Protein AF-A0AAJ3L9Z5-F1 (afdb_monomer_lite)

Radius of gyration: 25.22 Å; chains: 1; bounding box: 73×49×77 Å

pLDDT: mean 76.57, std 18.57, range [27.2, 96.81]

Secondary structure (DSSP, 8-state):
-PPPPHHHHHHHHHHTS---------PPP-----------------HHHHHTSHHHHTHHHHS-HHHHHHHHHHH--SS-TTS-HHHHHHHHHHHHHHHHHHHTT-BTTB-TTSSS---B-----TTS-TTSTTSB-TTSHHHHHHHHHHHHHHHHHHHHHHHHHHHHS---S-----GGG-TTS---SS--PPTT----HHHHHHH-HHHHTTHHHHHHHH---TTHHHHHHHHHHHHH---STTS--HHHHHHHHHHHHHHHHHHHT-TTSB--TTPPTT-SS--S-TT-TTBHHHHHHHHHHS-GGGGS--

Foldseek 3Di:
DDDDDLVVLVVVLVVPQDDPDPPPDDDDDDDDDDDPDPDDPPPPDFLCRLCVFQLNPCCCVLAPPLLVVLLCVQLPQLPPPVDDRVSSVSSSSSSSSQSLSLLQLAAQQHDHRPRHQGQFQPDPLLLEDSNFNQRGDQLGSSNLSSLCSNPNPVSSSVSSVVRVCVVPDDVDDDDQPLCLLPLVDQFDLPDFRPPPPPDWLNSLCVVQLANVVPLLVVVCVQPVPPCPSNLLSVLLCVALNNLYVVPVDRRRNNRSSSSVSSLLSNLLQDQQADAPPPDDRPNSYFHDDCCDCSGSNVVSSVCSNPYRVSSPDD

Structure (mmCIF, N/CA/C/O backbone):
data_AF-A0AAJ3L9Z5-F1
#
_entry.id   AF-A0AAJ3L9Z5-F1
#
loop_
_atom_site.group_PDB
_atom_site.id
_atom_site.type_symbol
_atom_site.label_atom_id
_atom_site.label_alt_id
_atom_site.label_comp_id
_atom_site.label_asym_id
_atom_site.label_entity_id
_atom_site.label_seq_id
_atom_site.pdbx_PDB_ins_code
_atom_site.Cartn_x
_atom_site.Cartn_y
_atom_site.Cartn_z
_atom_site.occupancy
_atom_site.B_iso_or_equiv
_atom_site.auth_seq_id
_atom_site.auth_comp_id
_atom_site.auth_asym_id
_atom_site.auth_atom_id
_atom_site.pdbx_PDB_model_num
ATOM 1 N N . MET A 1 1 ? -1.355 -28.902 26.853 1.00 36.22 1 MET A N 1
ATOM 2 C CA . MET A 1 1 ? -2.328 -27.788 26.869 1.00 36.22 1 MET A CA 1
ATOM 3 C C . MET A 1 1 ? -2.775 -27.554 25.439 1.00 36.22 1 MET A C 1
ATOM 5 O O . MET A 1 1 ? -1.929 -27.275 24.605 1.00 36.22 1 MET A O 1
ATOM 9 N N . THR A 1 2 ? -4.053 -27.756 25.134 1.00 40.31 2 THR A N 1
ATOM 10 C CA . THR A 1 2 ? -4.640 -27.462 23.818 1.00 40.31 2 THR A CA 1
ATOM 11 C C . THR A 1 2 ? -4.900 -25.964 23.707 1.00 40.31 2 THR A C 1
ATOM 13 O O . THR A 1 2 ? -5.629 -25.412 24.530 1.00 40.31 2 THR A O 1
ATOM 16 N N . ILE A 1 3 ? -4.290 -25.307 22.719 1.00 44.56 3 ILE A N 1
ATOM 17 C CA . ILE A 1 3 ? -4.567 -23.901 22.406 1.00 44.56 3 ILE A CA 1
ATOM 18 C C . ILE A 1 3 ? -6.001 -23.841 21.848 1.00 44.56 3 ILE A C 1
ATOM 20 O O . ILE A 1 3 ? -6.300 -24.578 20.906 1.00 44.56 3 ILE A O 1
ATOM 24 N N . PRO A 1 4 ? -6.914 -23.044 22.431 1.00 60.56 4 PRO A N 1
ATOM 25 C CA . PRO A 1 4 ? -8.284 -22.944 21.939 1.00 60.56 4 PRO A CA 1
ATOM 26 C C . PRO A 1 4 ? -8.300 -22.364 20.523 1.00 60.56 4 PRO A C 1
ATOM 28 O O . PRO A 1 4 ? -7.543 -21.438 20.228 1.00 60.56 4 PRO A O 1
ATOM 31 N N . SER A 1 5 ? -9.177 -22.899 19.667 1.00 70.19 5 SER A N 1
ATOM 32 C CA . SER A 1 5 ? -9.342 -22.411 18.293 1.00 70.19 5 SER A CA 1
ATOM 33 C C . SER A 1 5 ? -9.717 -20.924 18.275 1.00 70.19 5 SER A C 1
ATOM 35 O O . SER A 1 5 ? -10.383 -20.447 19.198 1.00 70.19 5 SER A O 1
ATOM 37 N N . VAL A 1 6 ? -9.332 -20.200 17.219 1.00 69.81 6 VAL A N 1
ATOM 38 C CA . VAL A 1 6 ? -9.675 -18.777 17.013 1.00 69.81 6 VAL A CA 1
ATOM 39 C C . VAL A 1 6 ? -11.189 -18.553 17.160 1.00 69.81 6 VAL A C 1
ATOM 41 O O . VAL A 1 6 ? -11.625 -17.644 17.866 1.00 69.81 6 VAL A O 1
ATOM 44 N N . SER A 1 7 ? -11.997 -19.477 16.626 1.00 62.44 7 SER A N 1
ATOM 45 C CA . SER A 1 7 ? -13.458 -19.476 16.769 1.00 62.44 7 SER A CA 1
ATOM 46 C C . SER A 1 7 ? -13.932 -19.540 18.230 1.00 62.44 7 SER A C 1
ATOM 48 O O . SER A 1 7 ? -14.838 -18.807 18.642 1.00 62.44 7 SER A O 1
ATOM 50 N N . THR A 1 8 ? -13.278 -20.364 19.053 1.00 69.31 8 THR A N 1
ATOM 51 C CA . THR A 1 8 ? -13.563 -20.478 20.492 1.00 69.31 8 THR A CA 1
ATOM 52 C C . THR A 1 8 ? -13.164 -19.209 21.249 1.00 69.31 8 THR A C 1
ATOM 54 O O . THR A 1 8 ? -13.904 -18.759 22.124 1.00 69.31 8 THR A O 1
ATOM 57 N N . GLN A 1 9 ? -12.027 -18.599 20.899 1.00 69.75 9 GLN A N 1
ATOM 58 C CA . GLN A 1 9 ? -11.548 -17.364 21.527 1.00 69.75 9 GLN A CA 1
ATOM 59 C C . GLN A 1 9 ? -12.487 -16.179 21.245 1.00 69.75 9 GLN A C 1
ATOM 61 O O . GLN A 1 9 ? -12.846 -15.459 22.175 1.00 69.75 9 GLN A O 1
ATOM 66 N N . ILE A 1 10 ? -12.966 -16.015 20.008 1.00 63.12 10 ILE A N 1
ATOM 67 C CA . ILE A 1 10 ? -13.894 -14.927 19.645 1.00 63.12 10 ILE A CA 1
ATOM 68 C C . ILE A 1 10 ? -15.292 -15.159 20.229 1.00 63.12 10 ILE A C 1
ATOM 70 O O . ILE A 1 10 ? -15.915 -14.221 20.720 1.00 63.12 10 ILE A O 1
ATOM 74 N N . SER A 1 11 ? -15.782 -16.400 20.259 1.00 64.44 11 SER A N 1
ATOM 75 C CA . SER A 1 11 ? -17.060 -16.703 20.925 1.00 64.44 11 SER A CA 1
ATOM 76 C C . SER A 1 11 ? -17.012 -16.327 22.409 1.00 64.44 11 SER A C 1
ATOM 78 O O . SER A 1 11 ? -17.953 -15.733 22.931 1.00 64.44 11 SER A O 1
ATOM 80 N N . SER A 1 12 ? -15.878 -16.592 23.070 1.00 70.19 12 SER A N 1
ATOM 81 C CA . SER A 1 12 ? -15.651 -16.163 24.453 1.00 70.19 12 SER A CA 1
ATOM 82 C C . SER A 1 12 ? -15.514 -14.644 24.593 1.00 70.19 12 SER A C 1
ATOM 84 O O . SER A 1 12 ? -15.939 -14.090 25.601 1.00 70.19 12 SER A O 1
ATOM 86 N N . LEU A 1 13 ? -14.968 -13.953 23.588 1.00 69.81 13 LEU A N 1
ATOM 87 C CA . LEU A 1 13 ? -14.901 -12.493 23.562 1.00 69.81 13 LEU A CA 1
ATOM 88 C C . LEU A 1 13 ? -16.310 -11.896 23.529 1.00 69.81 13 LEU A C 1
ATOM 90 O O . LEU A 1 13 ? -16.639 -11.112 24.410 1.00 69.81 13 LEU A O 1
ATOM 94 N N . ILE A 1 14 ? -17.148 -12.320 22.575 1.00 62.25 14 ILE A N 1
ATOM 95 C CA . ILE A 1 14 ? -18.524 -11.827 22.397 1.00 62.25 14 ILE A CA 1
ATOM 96 C C . ILE A 1 14 ? -19.370 -12.088 23.650 1.00 62.25 14 ILE A C 1
ATOM 98 O O . ILE A 1 14 ? -20.102 -11.206 24.090 1.00 62.25 14 ILE A O 1
ATOM 102 N N . GLN A 1 15 ? -19.245 -13.276 24.250 1.00 62.91 15 GLN A N 1
ATOM 103 C CA . GLN A 1 15 ? -19.984 -13.648 25.463 1.00 62.91 15 GLN A CA 1
ATOM 104 C C . GLN A 1 15 ? -19.579 -12.840 26.703 1.00 62.91 15 GLN A C 1
ATOM 106 O O . GLN A 1 15 ? -20.390 -12.691 27.611 1.00 62.91 15 GLN A O 1
ATOM 111 N N . ASN A 1 16 ? -18.347 -12.327 26.742 1.00 63.81 16 ASN A N 1
ATOM 112 C CA . ASN A 1 16 ? -17.812 -11.571 27.875 1.00 63.81 16 ASN A CA 1
ATOM 113 C C . ASN A 1 16 ? -17.816 -10.049 27.644 1.00 63.81 16 ASN A C 1
ATOM 115 O O . ASN A 1 16 ? -17.252 -9.310 28.454 1.00 63.81 16 ASN A O 1
ATOM 119 N N . LEU A 1 17 ? -18.417 -9.559 26.551 1.00 63.78 17 LEU A N 1
ATOM 120 C CA . LEU A 1 17 ? -18.594 -8.121 26.350 1.00 63.78 17 LEU A CA 1
ATOM 121 C C . LEU A 1 17 ? -19.561 -7.563 27.407 1.00 63.78 17 LEU A C 1
ATOM 123 O O . LEU A 1 17 ? -20.567 -8.205 27.711 1.00 63.78 17 LEU A O 1
ATOM 127 N N . PRO A 1 18 ? -19.318 -6.349 27.933 1.00 54.50 18 PRO A N 1
ATOM 128 C CA . PRO A 1 18 ? -20.246 -5.715 28.860 1.00 54.50 18 PRO A CA 1
ATOM 129 C C . PRO A 1 18 ? -21.608 -5.505 28.180 1.00 54.50 18 PRO A C 1
ATOM 131 O O . PRO A 1 18 ? -21.732 -4.755 27.203 1.00 54.50 18 PRO A O 1
ATOM 134 N N . VAL A 1 19 ? -22.634 -6.192 28.689 1.00 47.66 19 VAL A N 1
ATOM 135 C CA . VAL A 1 19 ? -24.009 -6.110 28.187 1.00 47.66 19 VAL A CA 1
ATOM 136 C C . VAL A 1 19 ? -24.670 -4.860 28.759 1.00 47.66 19 VAL A C 1
ATOM 138 O O . VAL A 1 19 ? -24.917 -4.747 29.957 1.00 47.66 19 VAL A O 1
ATOM 141 N N . THR A 1 20 ? -25.003 -3.911 27.890 1.00 44.28 20 THR A N 1
ATOM 142 C CA . THR A 1 20 ? -25.862 -2.770 28.223 1.00 44.28 20 THR A CA 1
ATOM 143 C C . THR A 1 20 ? -27.322 -3.130 27.968 1.00 44.28 20 THR A C 1
ATOM 145 O O . THR A 1 20 ? -27.948 -2.568 27.078 1.00 44.28 20 THR A O 1
ATOM 148 N N . GLU A 1 21 ? -27.887 -4.060 28.733 1.00 35.47 21 GLU A N 1
ATOM 149 C CA . GLU A 1 21 ? -29.342 -4.238 28.778 1.00 35.47 21 GLU A CA 1
ATOM 150 C C . GLU A 1 21 ? -29.831 -4.108 30.217 1.00 35.47 21 GLU A C 1
ATOM 152 O O . GLU A 1 21 ? -29.968 -5.073 30.962 1.00 35.47 21 GLU A O 1
ATOM 157 N N . ARG A 1 22 ? -30.162 -2.874 30.611 1.00 34.44 22 ARG A N 1
ATOM 158 C CA . ARG A 1 22 ? -31.230 -2.677 31.594 1.00 34.44 22 ARG A CA 1
ATOM 159 C C . ARG A 1 22 ? -32.558 -2.671 30.845 1.00 34.44 22 ARG A C 1
ATOM 161 O O . ARG A 1 22 ? -33.145 -1.616 30.630 1.00 34.44 22 ARG A O 1
ATOM 168 N N . THR A 1 23 ? -33.061 -3.842 30.469 1.00 27.20 23 THR A N 1
ATOM 169 C CA . THR A 1 23 ? -34.512 -3.996 30.317 1.00 27.20 23 THR A CA 1
ATOM 170 C C . THR A 1 23 ? -35.143 -3.879 31.707 1.00 27.20 23 THR A C 1
ATOM 172 O O . THR A 1 23 ? -34.742 -4.622 32.609 1.00 27.20 23 THR A O 1
ATOM 175 N N . PRO A 1 24 ? -36.112 -2.975 31.940 1.00 31.62 24 PRO A N 1
ATOM 176 C CA . PRO A 1 24 ? -36.819 -2.921 33.209 1.00 31.62 24 PRO A CA 1
ATOM 177 C C . PRO A 1 24 ? -37.744 -4.140 33.305 1.00 31.62 24 PRO A C 1
ATOM 179 O O . PRO A 1 24 ? -38.893 -4.108 32.866 1.00 31.62 24 PRO A O 1
ATOM 182 N N . SER A 1 25 ? -37.245 -5.236 33.877 1.00 29.94 25 SER A N 1
ATOM 183 C CA . SER A 1 25 ? -38.102 -6.354 34.261 1.00 29.94 25 SER A CA 1
ATOM 184 C C . SER A 1 25 ? -38.998 -5.912 35.412 1.00 29.94 25 SER A C 1
ATOM 186 O O . SER A 1 25 ? -38.554 -5.631 36.524 1.00 29.94 25 SER A O 1
ATOM 188 N N . LYS A 1 26 ? -40.286 -5.829 35.084 1.00 33.50 26 LYS A N 1
ATOM 189 C CA . LYS A 1 26 ? -41.440 -5.705 35.972 1.00 33.50 26 LYS A CA 1
ATOM 190 C C . LYS A 1 26 ? -41.213 -6.527 37.250 1.00 33.50 26 LYS A C 1
ATOM 192 O O . LYS A 1 26 ? -41.151 -7.753 37.204 1.00 33.50 26 LYS A O 1
ATOM 197 N N . VAL A 1 27 ? -41.089 -5.848 38.388 1.00 31.50 27 VAL A N 1
ATOM 198 C CA . VAL A 1 27 ? -40.988 -6.487 39.705 1.00 31.50 27 VAL A CA 1
ATOM 199 C C . VAL A 1 27 ? -42.312 -7.188 40.012 1.00 31.50 27 VAL A C 1
ATOM 201 O O . VAL A 1 27 ? -43.341 -6.531 40.159 1.00 31.50 27 VAL A O 1
ATOM 204 N N . ALA A 1 28 ? -42.280 -8.513 40.137 1.00 32.78 28 ALA A N 1
ATOM 205 C CA . ALA A 1 28 ? -43.257 -9.258 40.924 1.00 32.78 28 ALA A CA 1
ATOM 206 C C . ALA A 1 28 ? -42.646 -9.515 42.317 1.00 32.78 28 ALA A C 1
ATOM 208 O O . ALA A 1 28 ? -41.470 -9.881 42.400 1.00 32.78 28 ALA A O 1
ATOM 209 N N . PRO A 1 29 ? -43.381 -9.295 43.420 1.00 33.19 29 PRO A N 1
ATOM 210 C CA . PRO A 1 29 ? -42.813 -9.399 44.753 1.00 33.19 29 PRO A CA 1
ATOM 211 C C . PRO A 1 29 ? -42.823 -10.853 45.236 1.00 33.19 29 PRO A C 1
ATOM 213 O O . PRO A 1 29 ? -43.873 -11.485 45.292 1.00 33.19 29 PRO A O 1
ATOM 216 N N . GLY A 1 30 ? -41.663 -11.339 45.681 1.00 36.44 30 GLY A N 1
ATOM 217 C CA . GLY A 1 30 ? -41.596 -12.436 46.646 1.00 36.44 30 GLY A CA 1
ATOM 218 C C . GLY A 1 30 ? -40.754 -13.639 46.236 1.00 36.44 30 GLY A C 1
ATOM 219 O O . GLY A 1 30 ? -41.290 -14.630 45.768 1.00 36.44 30 GLY A O 1
ATOM 220 N N . SER A 1 31 ? -39.460 -13.595 46.557 1.00 29.08 31 SER A N 1
ATOM 221 C CA . SER A 1 31 ? -38.719 -14.736 47.118 1.00 29.08 31 SER A CA 1
ATOM 222 C C . SER A 1 31 ? -37.302 -14.285 47.475 1.00 29.08 31 SER A C 1
ATOM 224 O O . SER A 1 31 ? -36.511 -13.930 46.605 1.00 29.08 31 SER A O 1
ATOM 226 N N . LYS A 1 32 ? -36.981 -14.279 48.773 1.00 39.31 32 LYS A N 1
ATOM 227 C CA . LYS A 1 32 ? -35.615 -14.100 49.273 1.00 39.31 32 LYS A CA 1
ATOM 228 C C . LYS A 1 32 ? -34.831 -15.395 49.042 1.00 39.31 32 LYS A C 1
ATOM 230 O O . LYS A 1 32 ? -35.029 -16.348 49.787 1.00 39.31 32 LYS A O 1
ATOM 235 N N . GLN A 1 33 ? -33.914 -15.402 48.082 1.00 29.48 33 GLN A N 1
ATOM 236 C CA 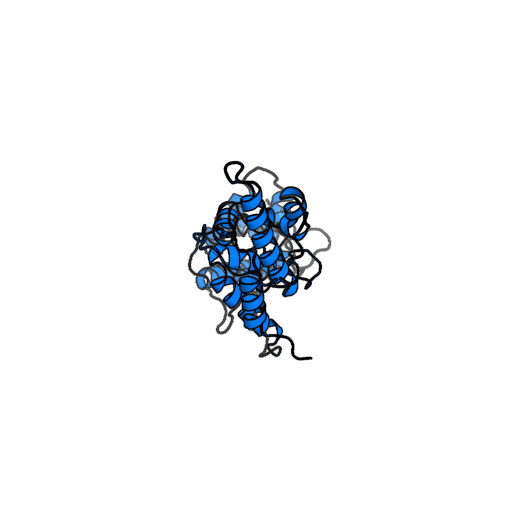. GLN A 1 33 ? -32.726 -16.261 48.104 1.00 29.48 33 GLN A CA 1
ATOM 237 C C . GLN A 1 33 ? -31.529 -15.459 47.569 1.00 29.48 33 GLN A C 1
ATOM 239 O O . GLN A 1 33 ? -31.679 -14.752 46.572 1.00 29.48 33 GLN A O 1
ATOM 244 N N . PRO A 1 34 ? -30.359 -15.506 48.231 1.00 32.03 34 PRO A N 1
ATOM 245 C CA . PRO A 1 34 ? -29.191 -14.766 47.787 1.00 32.03 34 PRO A CA 1
ATOM 246 C C . PRO A 1 34 ? -28.563 -15.507 46.606 1.00 32.03 34 PRO A C 1
ATOM 248 O O . PRO A 1 34 ? -27.919 -16.541 46.776 1.00 32.03 34 PRO A O 1
ATOM 251 N N . ILE A 1 35 ? -28.758 -14.986 45.397 1.00 30.72 35 ILE A N 1
ATOM 252 C CA . ILE A 1 35 ? -27.945 -15.389 44.252 1.00 30.72 35 ILE A CA 1
ATOM 253 C C . ILE A 1 35 ? -26.561 -14.782 44.481 1.00 30.72 35 ILE A C 1
ATOM 255 O O . ILE A 1 35 ? -26.382 -13.566 44.427 1.00 30.72 35 ILE A O 1
ATOM 259 N N . SER A 1 36 ? -25.592 -15.641 44.793 1.00 27.98 36 SER A N 1
ATOM 260 C CA . SER A 1 36 ? -24.172 -15.303 44.784 1.00 27.98 36 SER A CA 1
ATOM 261 C C . SER A 1 36 ? -23.752 -15.062 43.334 1.00 27.98 36 SER A C 1
ATOM 263 O O . SER A 1 36 ? -23.412 -15.996 42.611 1.00 27.98 36 SER A O 1
ATOM 265 N N . VAL A 1 37 ? -23.843 -13.810 42.886 1.00 35.66 37 VAL A N 1
ATOM 266 C CA . VAL A 1 37 ? -23.230 -13.376 41.630 1.00 35.66 37 VAL A CA 1
ATOM 267 C C . VAL A 1 37 ? -21.738 -13.237 41.916 1.00 35.66 37 VAL A C 1
ATOM 269 O O . VAL A 1 37 ? -21.324 -12.355 42.669 1.00 35.66 37 VAL A O 1
ATOM 272 N N . GLN A 1 38 ? -20.938 -14.156 41.369 1.00 32.91 38 GLN A N 1
ATOM 273 C CA . GLN A 1 38 ? -19.486 -14.003 41.288 1.00 32.91 38 GLN A CA 1
ATOM 274 C C . GLN A 1 38 ? -19.201 -12.620 40.702 1.00 32.91 38 GLN A C 1
ATOM 276 O O . GLN A 1 38 ? -19.623 -12.326 39.589 1.00 32.91 38 GLN A O 1
ATOM 281 N N . GLY A 1 39 ? -18.576 -11.758 41.505 1.00 35.28 39 GLY A N 1
ATOM 282 C CA . GLY A 1 39 ? -18.466 -10.335 41.218 1.00 35.28 39 GLY A CA 1
ATOM 283 C C . GLY A 1 39 ? -17.856 -10.072 39.848 1.00 35.28 39 GLY A C 1
ATOM 284 O O . GLY A 1 39 ? -16.672 -10.340 39.634 1.00 35.28 39 GLY A O 1
ATOM 285 N N . GLU A 1 40 ? -18.655 -9.492 38.949 1.00 44.34 40 GLU A N 1
ATOM 286 C CA . GLU A 1 40 ? -18.138 -8.691 37.848 1.00 44.34 40 GLU A CA 1
ATOM 287 C C . GLU A 1 40 ? -17.155 -7.700 38.459 1.00 44.34 40 GLU A C 1
ATOM 289 O O . GLU A 1 40 ? -17.509 -6.858 39.289 1.00 44.34 40 GLU A O 1
ATOM 294 N N . ARG A 1 41 ? -15.881 -7.841 38.104 1.00 49.81 41 ARG A N 1
ATOM 295 C CA . ARG A 1 41 ? -14.862 -6.868 38.466 1.00 49.81 41 ARG A CA 1
ATOM 296 C C . ARG A 1 41 ? -15.200 -5.613 37.668 1.00 49.81 41 ARG A C 1
ATOM 298 O O . ARG A 1 41 ? -14.777 -5.483 36.527 1.00 49.81 41 ARG A O 1
ATOM 305 N N . VAL A 1 42 ? -16.044 -4.752 38.236 1.00 65.06 42 VAL A N 1
ATOM 306 C CA . VAL A 1 42 ? -16.485 -3.516 37.589 1.00 65.06 42 VAL A CA 1
ATOM 307 C C . VAL A 1 42 ? -15.236 -2.701 37.303 1.00 65.06 42 VAL A C 1
ATOM 309 O O . VAL A 1 42 ? -14.581 -2.222 38.233 1.00 65.06 42 VAL A O 1
ATOM 312 N N . ASP A 1 43 ? -14.883 -2.601 36.023 1.00 77.31 43 ASP A N 1
ATOM 313 C CA . ASP A 1 43 ? -13.754 -1.801 35.579 1.00 77.31 43 ASP A CA 1
ATOM 314 C C . ASP A 1 43 ? -13.976 -0.367 36.066 1.00 77.31 43 ASP A C 1
ATOM 316 O O . ASP A 1 43 ? -15.023 0.221 35.802 1.00 77.31 43 ASP A O 1
ATOM 320 N N . GLN A 1 44 ? -13.044 0.174 36.848 1.00 87.00 44 GLN A N 1
ATOM 321 C CA . GLN A 1 44 ? -13.179 1.503 37.451 1.00 87.00 44 GLN A CA 1
ATOM 322 C C . GLN A 1 44 ? -12.664 2.615 36.536 1.00 87.00 44 GLN A C 1
ATOM 324 O O . GLN A 1 44 ? -12.932 3.782 36.808 1.00 87.00 44 GLN A O 1
ATOM 329 N N . ARG A 1 45 ? -11.985 2.273 35.434 1.00 91.00 45 ARG A N 1
ATOM 330 C CA . ARG A 1 45 ? -11.426 3.253 34.503 1.00 91.00 45 ARG A CA 1
ATOM 331 C C . ARG A 1 45 ? -12.537 4.083 33.861 1.00 91.00 45 ARG A C 1
ATOM 333 O O . ARG A 1 45 ? -13.622 3.582 33.546 1.00 91.00 45 ARG A O 1
ATOM 340 N N . SER A 1 46 ? -12.276 5.366 33.691 1.00 90.69 46 SER A N 1
ATOM 341 C CA . SER A 1 46 ? -13.057 6.284 32.866 1.00 90.69 46 SER A CA 1
ATOM 342 C C . SER A 1 46 ? -12.870 5.977 31.376 1.00 90.69 46 SER A C 1
ATOM 344 O O . SER A 1 46 ? -11.939 5.273 30.989 1.00 90.69 46 SER A O 1
ATOM 346 N N . VAL A 1 47 ? -13.731 6.543 30.521 1.00 90.62 47 VAL A N 1
ATOM 347 C CA . VAL A 1 47 ? -13.586 6.450 29.055 1.00 90.62 47 VAL A CA 1
ATOM 348 C C . VAL A 1 47 ? -12.192 6.910 28.625 1.00 90.62 47 VAL A C 1
ATOM 350 O O . VAL A 1 47 ? -11.506 6.182 27.920 1.00 90.62 47 VAL A O 1
ATOM 353 N N . SER A 1 48 ? -11.740 8.063 29.133 1.00 90.06 48 SER A N 1
ATOM 354 C CA . SER A 1 48 ? -10.424 8.619 28.808 1.00 90.06 48 SER A CA 1
ATOM 355 C C . SER A 1 48 ? -9.273 7.712 29.238 1.00 90.06 48 SER A C 1
ATOM 357 O O . SER A 1 48 ? -8.275 7.643 28.532 1.00 90.06 48 SER A O 1
ATOM 359 N N . GLU A 1 49 ? -9.373 7.027 30.380 1.00 91.62 49 GLU A N 1
ATOM 360 C CA . GLU A 1 49 ? -8.335 6.087 30.829 1.00 91.62 49 GLU A CA 1
ATOM 361 C C . GLU A 1 49 ? -8.315 4.802 29.993 1.00 91.62 49 GLU A C 1
ATOM 363 O O . GLU A 1 49 ? -7.255 4.205 29.817 1.00 91.62 49 GLU A O 1
ATOM 368 N N . ILE A 1 50 ? -9.467 4.375 29.466 1.00 91.06 50 ILE A N 1
ATOM 369 C CA . ILE A 1 50 ? -9.556 3.232 28.549 1.00 91.06 50 ILE A CA 1
ATOM 370 C C . ILE A 1 50 ? -8.937 3.606 27.196 1.00 91.06 50 ILE A C 1
ATOM 372 O O . ILE A 1 50 ? -8.045 2.907 26.715 1.00 91.06 50 ILE A O 1
ATOM 376 N N . THR A 1 51 ? -9.360 4.727 26.605 1.00 90.56 51 THR A N 1
ATOM 377 C CA . THR A 1 51 ? -8.946 5.141 25.254 1.00 90.56 51 THR A CA 1
ATOM 378 C C . THR A 1 51 ? -7.558 5.779 25.203 1.00 90.56 51 THR A C 1
ATOM 380 O O . THR A 1 51 ? -6.981 5.877 24.128 1.00 90.56 51 THR A O 1
ATOM 383 N N . ALA A 1 52 ? -6.981 6.181 26.340 1.00 87.12 52 ALA A N 1
ATOM 384 C CA . ALA A 1 52 ? -5.564 6.552 26.431 1.00 87.12 52 ALA A CA 1
ATOM 385 C C . ALA A 1 52 ? -4.622 5.330 26.449 1.00 87.12 52 ALA A C 1
ATOM 387 O O . ALA A 1 52 ? -3.399 5.490 26.460 1.00 87.12 52 ALA A O 1
ATOM 388 N N . GLY A 1 53 ? -5.170 4.110 26.485 1.00 84.69 53 GLY A N 1
ATOM 389 C CA . GLY A 1 53 ? -4.396 2.875 26.456 1.00 84.69 53 GLY A CA 1
ATOM 390 C C . GLY A 1 53 ? -3.611 2.688 25.147 1.00 84.69 53 GLY A C 1
ATOM 391 O O . GLY A 1 53 ? -4.024 3.170 24.091 1.00 84.69 53 GLY A O 1
ATOM 392 N N . PRO A 1 54 ? -2.491 1.941 25.178 1.00 83.75 54 PRO A N 1
ATOM 393 C CA . PRO A 1 54 ? -1.596 1.792 24.026 1.00 83.75 54 PRO A CA 1
ATOM 394 C C . PRO A 1 54 ? -2.257 1.133 22.804 1.00 83.75 54 PRO A C 1
ATOM 396 O O . PRO A 1 54 ? -1.902 1.469 21.681 1.00 83.75 54 PRO A O 1
ATOM 399 N N . LEU A 1 55 ? -3.269 0.286 23.011 1.00 89.25 55 LEU A N 1
ATOM 400 C CA . LEU A 1 55 ? -4.032 -0.360 21.937 1.00 89.25 55 LEU A CA 1
ATOM 401 C C . LEU A 1 55 ? -4.856 0.621 21.087 1.00 89.25 55 LEU A C 1
ATOM 403 O O . LEU A 1 55 ? -5.127 0.339 19.927 1.00 89.25 55 LEU A O 1
ATOM 407 N N . PHE A 1 56 ? -5.252 1.769 21.645 1.00 89.62 56 PHE A N 1
ATOM 408 C CA . PHE A 1 56 ? -6.008 2.797 20.919 1.00 89.62 56 PHE A CA 1
ATOM 409 C C . PHE A 1 56 ? -5.101 3.777 20.173 1.00 89.62 56 PHE A C 1
ATOM 411 O O . PHE A 1 56 ? -5.533 4.405 19.211 1.00 89.62 56 PHE A O 1
ATOM 418 N N . LYS A 1 57 ? -3.841 3.905 20.607 1.00 82.69 57 LYS A N 1
ATOM 419 C CA . LYS A 1 57 ? -2.913 4.947 20.153 1.00 82.69 57 LYS A CA 1
ATOM 420 C C . LYS A 1 57 ? -2.657 4.921 18.641 1.00 82.69 57 LYS A C 1
ATOM 422 O O . LYS A 1 57 ? -2.441 5.978 18.057 1.00 82.69 57 LYS A O 1
ATOM 427 N N . ASN A 1 58 ? -2.704 3.738 18.029 1.00 74.50 58 ASN A N 1
ATOM 428 C CA . ASN A 1 58 ? -2.405 3.557 16.609 1.00 74.50 58 ASN A CA 1
ATOM 429 C C . ASN A 1 58 ? -3.661 3.505 15.719 1.00 74.50 58 ASN A C 1
ATOM 431 O O . ASN A 1 58 ? -3.530 3.408 14.503 1.00 74.50 58 ASN A O 1
ATOM 435 N N . LEU A 1 59 ? -4.878 3.604 16.271 1.00 81.81 59 LEU A N 1
ATOM 436 C CA . LEU A 1 59 ? -6.099 3.468 15.463 1.00 81.81 59 LEU A CA 1
ATOM 437 C C . LEU A 1 59 ? -6.228 4.543 14.390 1.00 81.81 59 LEU A C 1
ATOM 439 O O . LEU A 1 59 ? -6.550 4.200 13.262 1.00 81.81 59 LEU A O 1
ATOM 443 N N . ASP A 1 60 ? -5.917 5.798 14.708 1.00 72.81 60 ASP A N 1
ATOM 444 C CA . ASP A 1 60 ? -5.990 6.907 13.743 1.00 72.81 60 ASP A CA 1
ATOM 445 C C . ASP A 1 60 ? -4.905 6.821 12.651 1.00 72.81 60 ASP A C 1
ATOM 447 O O . ASP A 1 60 ? -4.985 7.504 11.632 1.00 72.81 60 ASP A O 1
ATOM 451 N N . TYR A 1 61 ? -3.881 5.986 12.863 1.00 68.56 61 TYR A N 1
ATOM 452 C CA . TYR A 1 61 ? -2.851 5.689 11.867 1.00 68.56 61 TYR A CA 1
ATOM 453 C C . TYR A 1 61 ? -3.229 4.492 10.985 1.00 68.56 61 TYR A C 1
ATOM 455 O O . TYR A 1 61 ? -2.879 4.464 9.808 1.00 68.56 61 TYR A O 1
ATOM 463 N N . ILE A 1 62 ? -3.935 3.506 11.545 1.00 75.44 62 ILE A N 1
ATOM 464 C CA . ILE A 1 62 ? -4.351 2.282 10.845 1.00 75.44 62 ILE A CA 1
ATOM 465 C C . ILE A 1 62 ? -5.648 2.509 10.058 1.00 75.44 62 ILE A C 1
ATOM 467 O O . ILE A 1 62 ? -5.813 1.992 8.953 1.00 75.44 62 ILE A O 1
ATOM 471 N N . LEU A 1 63 ? -6.583 3.262 10.636 1.00 79.25 63 LEU A N 1
ATOM 472 C CA . LEU A 1 63 ? -7.917 3.502 10.106 1.00 79.25 63 LEU A CA 1
ATOM 473 C C . LEU A 1 63 ? -8.019 4.944 9.617 1.00 79.25 63 LEU A C 1
ATOM 475 O O . LEU A 1 63 ? -7.836 5.891 10.378 1.00 79.25 63 LEU A O 1
ATOM 479 N N . ASN A 1 64 ? -8.389 5.117 8.348 1.00 71.75 64 ASN A N 1
ATOM 480 C CA . ASN A 1 64 ? -8.831 6.425 7.872 1.00 71.75 64 ASN A CA 1
ATOM 481 C C . ASN A 1 64 ? -10.161 6.822 8.564 1.00 71.75 64 ASN A C 1
ATOM 483 O O . ASN A 1 64 ? -10.805 5.980 9.199 1.00 71.75 64 ASN A O 1
ATOM 487 N N . PRO A 1 65 ? -10.626 8.079 8.429 1.00 78.94 65 PRO A N 1
ATOM 488 C CA . PRO A 1 65 ? -11.833 8.536 9.120 1.00 78.94 65 PRO A CA 1
ATOM 489 C C . PRO A 1 65 ? -13.101 7.708 8.842 1.00 78.94 65 PRO A C 1
ATOM 491 O O . PRO A 1 65 ? -13.924 7.537 9.742 1.00 78.94 65 PRO A O 1
ATOM 494 N N . GLU A 1 66 ? -13.265 7.171 7.628 1.00 78.81 66 GLU A N 1
ATOM 495 C CA . GLU A 1 66 ? -14.419 6.331 7.277 1.00 78.81 66 GLU A CA 1
ATOM 496 C C . GLU A 1 66 ? -14.305 4.929 7.889 1.00 78.81 66 GLU A C 1
ATOM 498 O O . GLU A 1 66 ? -15.283 4.418 8.434 1.00 78.81 66 GLU A O 1
ATOM 503 N N . ASP A 1 67 ? -13.114 4.327 7.874 1.00 83.00 67 ASP A N 1
ATOM 504 C CA . ASP A 1 67 ? -12.864 3.030 8.507 1.00 83.00 67 ASP A CA 1
ATOM 505 C C . ASP A 1 67 ? -12.967 3.134 10.044 1.00 83.00 67 ASP A C 1
ATOM 507 O O . ASP A 1 67 ? -13.527 2.246 10.685 1.00 83.00 67 ASP A O 1
ATOM 511 N N . LEU A 1 68 ? -12.523 4.236 10.662 1.00 88.44 68 LEU A N 1
ATOM 512 C CA . LEU A 1 68 ? -12.703 4.471 12.101 1.00 88.44 68 LEU A CA 1
ATOM 513 C C . LEU A 1 68 ? -14.186 4.597 12.460 1.00 88.44 68 LEU A C 1
ATOM 515 O O . LEU A 1 68 ? -14.649 4.033 13.454 1.00 88.44 68 LEU A O 1
ATOM 519 N N . LYS A 1 69 ? -14.953 5.310 11.637 1.00 89.44 69 LYS A N 1
ATOM 520 C CA . LYS A 1 69 ? -16.405 5.390 11.789 1.00 89.44 69 LYS A CA 1
ATOM 521 C C . LYS A 1 69 ? -17.046 4.009 11.647 1.00 89.44 69 LYS A C 1
ATOM 523 O O . LYS A 1 69 ? -17.878 3.646 12.474 1.00 89.44 69 LYS A O 1
ATOM 528 N N . ALA A 1 70 ? -16.635 3.218 10.656 1.00 88.50 70 ALA A N 1
ATOM 529 C CA . ALA A 1 70 ? -17.119 1.853 10.453 1.00 88.50 70 ALA A CA 1
ATOM 530 C C . ALA A 1 70 ? -16.791 0.947 11.657 1.00 88.50 70 ALA A C 1
ATOM 532 O O . ALA A 1 70 ? -17.687 0.288 12.189 1.00 88.50 70 ALA A O 1
ATOM 533 N N . PHE A 1 71 ? -15.571 1.025 12.194 1.00 94.00 71 PHE A N 1
ATOM 534 C CA . PHE A 1 71 ? -15.170 0.357 13.436 1.00 94.00 71 PHE A CA 1
ATOM 535 C C . PHE A 1 71 ? -16.117 0.696 14.594 1.00 94.00 71 PHE A C 1
ATOM 537 O O . PHE A 1 71 ? -16.629 -0.201 15.273 1.00 94.00 71 PHE A O 1
ATOM 544 N N . LYS A 1 72 ? -16.422 1.986 14.780 1.00 94.56 72 LYS A N 1
ATOM 545 C CA . LYS A 1 72 ? -17.345 2.451 15.822 1.00 94.56 72 LYS A CA 1
ATOM 546 C C . LYS A 1 72 ? -18.782 1.983 15.616 1.00 94.56 72 LYS A C 1
ATOM 548 O O . LYS A 1 72 ? -19.484 1.788 16.606 1.00 94.56 72 LYS A O 1
ATOM 553 N N . THR A 1 73 ? -19.224 1.686 14.390 1.00 94.06 73 THR A N 1
ATOM 554 C CA . THR A 1 73 ? -20.548 1.063 14.186 1.00 94.06 73 THR A CA 1
ATOM 555 C C . THR A 1 73 ? -20.660 -0.325 14.825 1.00 94.06 73 THR A C 1
ATOM 557 O O . THR A 1 73 ? -21.756 -0.734 15.211 1.00 94.06 73 THR A O 1
ATOM 560 N N . HIS A 1 74 ? -19.540 -1.038 14.993 1.00 93.81 74 HIS A N 1
ATOM 561 C CA . HIS A 1 74 ? -19.508 -2.379 15.580 1.00 93.81 74 HIS A CA 1
ATOM 562 C C . HIS A 1 74 ? -19.323 -2.382 17.103 1.00 93.81 74 HIS A C 1
ATOM 564 O O . HIS A 1 74 ? -19.779 -3.306 17.780 1.00 93.81 74 HIS A O 1
ATOM 570 N N . THR A 1 75 ? -18.672 -1.364 17.660 1.00 93.81 75 THR A N 1
ATOM 571 C CA . THR A 1 75 ? -18.372 -1.269 19.102 1.00 93.81 75 THR A CA 1
ATOM 572 C C . THR A 1 75 ? -19.245 -0.252 19.837 1.00 93.81 75 THR A C 1
ATOM 574 O O . THR A 1 75 ? -19.367 -0.324 21.059 1.00 93.81 75 THR A O 1
ATOM 577 N N . GLY A 1 76 ? -19.863 0.667 19.097 1.00 92.50 76 GLY A N 1
ATOM 578 C CA . GLY A 1 76 ? -20.538 1.865 19.582 1.00 92.50 76 GLY A CA 1
ATOM 579 C C . GLY A 1 76 ? -19.605 3.081 19.664 1.00 92.50 76 GLY A C 1
ATOM 580 O O . GLY A 1 76 ? -18.397 2.941 19.859 1.00 92.50 76 GLY A O 1
ATOM 581 N N . GLU A 1 77 ? -20.186 4.278 19.551 1.00 93.19 77 GLU A N 1
ATOM 582 C CA . GLU A 1 77 ? -19.485 5.563 19.689 1.00 93.19 77 GLU A CA 1
ATOM 583 C C . GLU A 1 77 ? -19.087 5.777 21.156 1.00 93.19 77 GLU A C 1
ATOM 585 O O . GLU A 1 77 ? -19.947 5.820 22.041 1.00 93.19 77 GLU A O 1
ATOM 590 N N . TRP A 1 78 ? -17.791 5.872 21.447 1.00 92.94 78 TRP A N 1
ATOM 591 C CA . TRP A 1 78 ? -17.291 6.096 22.811 1.00 92.94 78 TRP A CA 1
ATOM 592 C C . TRP A 1 78 ? -16.934 7.560 23.094 1.00 92.94 78 TRP A C 1
ATOM 594 O O . TRP A 1 78 ? -16.730 7.916 24.248 1.00 92.94 78 TRP A O 1
ATOM 604 N N . ASP A 1 79 ? -16.871 8.405 22.068 1.00 90.19 79 ASP A N 1
ATOM 605 C CA . ASP A 1 79 ? -16.508 9.827 22.124 1.00 90.19 79 ASP A CA 1
ATOM 606 C C . ASP A 1 79 ? -17.670 10.772 21.758 1.00 90.19 79 ASP A C 1
ATOM 608 O O . ASP A 1 79 ? -17.493 11.989 21.698 1.00 90.19 79 ASP A O 1
ATOM 612 N N . ASP A 1 80 ? -18.884 10.242 21.564 1.00 91.56 80 ASP A N 1
ATOM 613 C CA . ASP A 1 80 ? -20.086 11.063 21.408 1.00 91.56 80 ASP A CA 1
ATOM 614 C C . ASP A 1 80 ? -20.588 11.559 22.773 1.00 91.56 80 ASP A C 1
ATOM 616 O O . ASP A 1 80 ? -21.264 10.844 23.519 1.00 91.56 80 ASP A O 1
ATOM 620 N N . TYR A 1 81 ? -20.310 12.829 23.071 1.00 88.56 81 TYR A N 1
ATOM 621 C CA . TYR A 1 81 ? -20.723 13.511 24.304 1.00 88.56 81 TYR A CA 1
ATOM 622 C C . TYR A 1 81 ? -22.242 13.557 24.532 1.00 88.56 81 TYR A C 1
ATOM 624 O O . TYR A 1 81 ? -22.683 13.893 25.632 1.00 88.56 81 TYR A O 1
ATOM 632 N N . ARG A 1 82 ? -23.058 13.240 23.518 1.00 93.56 82 ARG A N 1
ATOM 633 C CA . ARG A 1 82 ? -24.521 13.148 23.648 1.00 93.56 82 ARG A CA 1
ATOM 634 C C . ARG A 1 82 ? -24.968 11.834 24.293 1.00 93.56 82 ARG A C 1
ATOM 636 O O . ARG A 1 82 ? -26.110 11.747 24.744 1.00 93.56 82 ARG A O 1
ATOM 643 N N . LEU A 1 83 ? -24.107 10.816 24.333 1.00 91.75 83 LEU A N 1
ATOM 644 C CA . LEU A 1 83 ? -24.404 9.530 24.961 1.00 91.75 83 LEU A CA 1
ATOM 645 C C . LEU A 1 83 ? -24.201 9.584 26.484 1.00 91.75 83 LEU A C 1
ATOM 647 O O . LEU A 1 83 ? -23.319 10.300 26.959 1.00 91.75 83 LEU A O 1
ATOM 651 N N . PRO A 1 84 ? -24.950 8.791 27.275 1.00 93.56 84 PRO A N 1
ATOM 652 C CA . PRO A 1 84 ? -24.697 8.668 28.708 1.00 93.56 84 PRO A CA 1
ATOM 653 C C . PRO A 1 84 ? -23.267 8.168 29.001 1.00 93.56 84 PRO A C 1
ATOM 655 O O . PRO A 1 84 ? -22.793 7.279 28.288 1.00 93.56 84 PRO A O 1
ATOM 658 N N . PRO A 1 85 ? -22.594 8.643 30.071 1.00 88.44 85 PRO A N 1
ATOM 659 C CA . PRO A 1 85 ? -21.222 8.232 30.396 1.00 88.44 85 PRO A CA 1
ATOM 660 C C . PRO A 1 85 ? -21.032 6.714 30.530 1.00 88.44 85 PRO A C 1
ATOM 662 O O . PRO A 1 85 ? -20.035 6.168 30.061 1.00 88.44 85 PRO A O 1
ATOM 665 N N . ASP A 1 86 ? -22.014 6.014 31.103 1.00 87.19 86 ASP A N 1
ATOM 666 C CA . ASP A 1 86 ? -21.976 4.553 31.239 1.00 87.19 86 ASP A CA 1
ATOM 667 C C . ASP A 1 86 ? -22.036 3.839 29.875 1.00 87.19 86 ASP A C 1
ATOM 669 O O . ASP A 1 86 ? -21.424 2.785 29.697 1.00 87.19 86 ASP A O 1
ATOM 673 N N . VAL A 1 87 ? -22.729 4.427 28.891 1.00 91.38 87 VAL A N 1
ATOM 674 C CA . VAL A 1 87 ? -22.817 3.901 27.518 1.00 91.38 87 VAL A CA 1
ATOM 675 C C . VAL A 1 87 ? -21.509 4.142 26.771 1.00 91.38 87 VAL A C 1
ATOM 677 O O . VAL A 1 87 ? -20.985 3.212 26.163 1.00 91.38 87 VAL A O 1
ATOM 680 N N . GLN A 1 88 ? -20.937 5.346 26.871 1.00 93.62 88 GLN A N 1
ATOM 681 C CA . GLN A 1 88 ? -19.619 5.645 26.298 1.00 93.62 88 GLN A CA 1
ATOM 682 C C . GLN A 1 88 ? -18.554 4.686 26.848 1.00 93.62 88 GLN A C 1
ATOM 684 O O . GLN A 1 88 ? -17.765 4.118 26.094 1.00 93.62 88 GLN A O 1
ATOM 689 N N . LYS A 1 89 ? -18.580 4.433 28.163 1.00 92.75 89 LYS A N 1
ATOM 690 C CA . LYS A 1 89 ? -17.676 3.488 28.826 1.00 92.75 89 LYS A CA 1
ATOM 691 C C . LYS A 1 89 ? -17.873 2.056 28.342 1.00 92.75 89 LYS A C 1
ATOM 693 O O . LYS A 1 89 ? -16.889 1.381 28.054 1.00 92.75 89 LYS A O 1
ATOM 698 N N . ALA A 1 90 ? -19.114 1.591 28.219 1.00 90.44 90 ALA A N 1
ATOM 699 C CA . ALA A 1 90 ? -19.389 0.262 27.679 1.00 90.44 90 ALA A CA 1
ATOM 700 C C . ALA A 1 90 ? -18.884 0.110 26.233 1.00 90.44 90 ALA A C 1
ATOM 702 O O . ALA A 1 90 ? -18.306 -0.921 25.896 1.00 90.44 90 ALA A O 1
ATOM 703 N N . ASN A 1 91 ? -19.043 1.142 25.403 1.00 94.06 91 ASN A N 1
ATOM 704 C CA . ASN A 1 91 ? -18.546 1.169 24.027 1.00 94.06 91 ASN A CA 1
ATOM 705 C C . ASN A 1 91 ? -17.009 1.146 23.971 1.00 94.06 91 ASN A C 1
ATOM 707 O O . ASN A 1 91 ? -16.434 0.355 23.224 1.00 94.06 91 ASN A O 1
ATOM 711 N N . ALA A 1 92 ? -16.339 1.927 24.825 1.00 93.81 92 ALA A N 1
ATOM 712 C CA . ALA A 1 92 ? -14.880 1.918 24.943 1.00 93.81 92 ALA A CA 1
ATOM 713 C C . ALA A 1 92 ? -14.348 0.545 25.387 1.00 93.81 92 ALA A C 1
ATOM 715 O O . ALA A 1 92 ? -13.372 0.050 24.828 1.00 93.81 92 ALA A O 1
ATOM 716 N N . LEU A 1 93 ? -15.011 -0.109 26.347 1.00 93.25 93 LEU A N 1
ATOM 717 C CA . LEU A 1 93 ? -14.639 -1.456 26.792 1.00 93.25 93 LEU A CA 1
ATOM 718 C C . LEU A 1 93 ? -14.847 -2.508 25.694 1.00 93.25 93 LEU A C 1
ATOM 720 O O . LEU A 1 93 ? -14.025 -3.413 25.564 1.00 93.25 93 LEU A O 1
ATOM 724 N N . LYS A 1 94 ? -15.906 -2.392 24.878 1.00 93.56 94 LYS A N 1
ATOM 725 C CA . LYS A 1 94 ? -16.108 -3.266 23.708 1.00 93.56 94 LYS A CA 1
ATOM 726 C C . LYS A 1 94 ? -14.982 -3.097 22.691 1.00 93.56 94 LYS A C 1
ATOM 728 O O . LYS A 1 94 ? -14.423 -4.096 22.246 1.00 93.56 94 LYS A O 1
ATOM 733 N N . ALA A 1 95 ? -14.625 -1.854 22.369 1.00 94.94 95 ALA A N 1
ATOM 734 C CA . ALA A 1 95 ? -13.501 -1.554 21.486 1.00 94.94 95 ALA A CA 1
ATOM 735 C C . ALA A 1 95 ? -12.182 -2.115 22.036 1.00 94.94 95 ALA A C 1
ATOM 737 O O . ALA A 1 95 ? -11.480 -2.837 21.331 1.00 94.94 95 ALA A O 1
ATOM 738 N N . GLU A 1 96 ? -11.881 -1.882 23.315 1.00 94.44 96 GLU A N 1
ATOM 739 C CA . GLU A 1 96 ? -10.669 -2.406 23.948 1.00 94.44 96 GLU A CA 1
ATOM 740 C C . GLU A 1 96 ? -10.624 -3.940 23.911 1.00 94.44 96 GLU A C 1
ATOM 742 O O . GLU A 1 96 ? -9.568 -4.523 23.674 1.00 94.44 96 GLU A O 1
ATOM 747 N N . ALA A 1 97 ? -11.757 -4.610 24.125 1.00 92.94 97 ALA A N 1
ATOM 748 C CA . ALA A 1 97 ? -11.830 -6.065 24.102 1.00 92.94 97 ALA A CA 1
ATOM 749 C C . ALA A 1 97 ? -11.496 -6.633 22.709 1.00 92.94 97 ALA A C 1
ATOM 751 O O . ALA A 1 97 ? -10.733 -7.598 22.614 1.00 92.94 97 ALA A O 1
ATOM 752 N N . VAL A 1 98 ? -12.003 -6.009 21.640 1.00 94.88 98 VAL A N 1
ATOM 753 C CA . VAL A 1 98 ? -11.662 -6.367 20.251 1.00 94.88 98 VAL A CA 1
ATOM 754 C C . VAL A 1 98 ? -10.173 -6.158 19.986 1.00 94.88 98 VAL A C 1
ATOM 756 O O . VAL A 1 98 ? -9.509 -7.064 19.488 1.00 94.88 98 VAL A O 1
ATOM 759 N N . LEU A 1 99 ? -9.617 -5.015 20.385 1.00 94.88 99 LEU A N 1
ATOM 760 C CA . LEU A 1 99 ? -8.200 -4.714 20.164 1.00 94.88 99 LEU A CA 1
ATOM 761 C C . LEU A 1 99 ? -7.280 -5.651 20.947 1.00 94.88 99 LEU A C 1
ATOM 763 O O . LEU A 1 99 ? -6.299 -6.133 20.401 1.00 94.88 99 LEU A O 1
ATOM 767 N N . ARG A 1 100 ? -7.632 -6.001 22.189 1.00 93.75 100 ARG A N 1
ATOM 768 C CA . ARG A 1 100 ? -6.909 -7.017 22.975 1.00 93.75 100 ARG A CA 1
ATOM 769 C C . ARG A 1 100 ? -6.964 -8.397 22.333 1.00 93.75 100 ARG A C 1
ATOM 771 O O . ARG A 1 100 ? -6.037 -9.184 22.499 1.00 93.75 100 ARG A O 1
ATOM 778 N N . PHE A 1 101 ? -8.073 -8.741 21.684 1.00 92.88 101 PHE A N 1
ATOM 779 C CA . PHE A 1 101 ? -8.164 -9.996 20.950 1.00 92.88 101 PHE A CA 1
ATOM 780 C C . PHE A 1 101 ? -7.227 -9.993 19.740 1.00 92.88 101 PHE A C 1
ATOM 782 O O . PHE A 1 101 ? -6.524 -10.983 19.532 1.00 92.88 101 PHE A O 1
ATOM 789 N N . ILE A 1 102 ? -7.205 -8.885 18.998 1.00 93.69 102 ILE A N 1
ATOM 790 C CA . ILE A 1 102 ? -6.347 -8.690 17.830 1.00 93.69 102 ILE A CA 1
ATOM 791 C C . ILE A 1 102 ? -4.867 -8.728 18.229 1.00 93.69 102 ILE A C 1
ATOM 793 O O . ILE A 1 102 ? -4.153 -9.576 17.710 1.00 93.69 102 ILE A O 1
ATOM 797 N N . ASP A 1 103 ? -4.446 -7.934 19.219 1.00 92.81 103 ASP A N 1
ATOM 798 C CA . ASP A 1 103 ? -3.085 -7.925 19.797 1.00 92.81 103 ASP A CA 1
ATOM 799 C C . ASP A 1 103 ? -2.621 -9.332 20.204 1.00 92.81 103 ASP A C 1
ATOM 801 O O . ASP A 1 103 ? -1.471 -9.697 20.042 1.00 92.81 103 ASP A O 1
ATOM 805 N N . ARG A 1 104 ? -3.503 -10.219 20.674 1.00 91.94 104 ARG A N 1
ATOM 806 C CA . ARG A 1 104 ? -3.092 -11.595 21.023 1.00 91.94 104 ARG A CA 1
ATOM 807 C C . ARG A 1 104 ? -2.788 -12.494 19.827 1.00 91.94 104 ARG A C 1
ATOM 809 O O . ARG A 1 104 ? -2.226 -13.572 20.039 1.00 91.94 104 ARG A O 1
ATOM 816 N N . GLN A 1 105 ? -3.182 -12.116 18.615 1.00 88.00 105 GLN A N 1
ATOM 817 C CA . GLN A 1 105 ? -2.938 -12.942 17.435 1.00 88.00 105 GLN A CA 1
ATOM 818 C C . GLN A 1 105 ? -1.469 -12.858 16.990 1.00 88.00 105 GLN A C 1
ATOM 820 O O . GLN A 1 105 ? -0.891 -13.885 16.599 1.00 88.00 105 GLN A O 1
ATOM 825 N N . GLY A 1 106 ? -0.837 -11.680 17.102 1.00 85.31 106 GLY A N 1
ATOM 826 C CA . GLY A 1 106 ? 0.431 -11.409 16.426 1.00 85.31 106 GLY A CA 1
ATOM 827 C C . GLY A 1 106 ? 0.302 -11.601 14.919 1.00 85.31 106 GLY A C 1
ATOM 828 O O . GLY A 1 106 ? -0.794 -11.570 14.364 1.00 85.31 106 GLY A O 1
ATOM 829 N N . GLY A 1 107 ? 1.424 -11.889 14.264 1.00 80.69 107 GLY A N 1
ATOM 830 C CA . GLY A 1 107 ? 1.420 -12.265 12.854 1.00 80.69 107 GLY A CA 1
ATOM 831 C C . GLY A 1 107 ? 2.556 -11.620 12.085 1.00 80.69 107 GLY A C 1
ATOM 832 O O . GLY A 1 107 ? 3.643 -11.425 12.630 1.00 80.69 107 GLY A O 1
ATOM 833 N N . ALA A 1 108 ? 2.315 -11.337 10.808 1.00 75.31 108 ALA A N 1
ATOM 834 C CA . ALA A 1 108 ? 3.292 -10.665 9.962 1.00 75.31 108 ALA A CA 1
ATOM 835 C C . ALA A 1 108 ? 3.614 -9.279 10.538 1.00 75.31 108 ALA A C 1
ATOM 837 O O . ALA A 1 108 ? 2.727 -8.442 10.662 1.00 75.31 108 ALA A O 1
ATOM 838 N N . ASP A 1 109 ? 4.877 -9.072 10.914 1.00 76.19 109 ASP A N 1
ATOM 839 C CA . ASP A 1 109 ? 5.370 -7.829 11.523 1.00 76.19 109 ASP A CA 1
ATOM 840 C C . ASP A 1 109 ? 4.589 -7.379 12.778 1.00 76.19 109 ASP A C 1
ATOM 842 O O . ASP A 1 109 ? 4.563 -6.204 13.129 1.00 76.19 109 ASP A O 1
ATOM 846 N N . SER A 1 110 ? 3.955 -8.325 13.486 1.00 84.75 110 SER A N 1
ATOM 847 C CA . SER A 1 110 ? 3.220 -8.052 14.725 1.00 84.75 110 SER A CA 1
ATOM 848 C C . SER A 1 110 ? 3.597 -8.994 15.859 1.00 84.75 110 SER A C 1
ATOM 850 O O . SER A 1 110 ? 3.702 -10.213 15.668 1.00 84.75 110 SER A O 1
ATOM 852 N N . THR A 1 111 ? 3.769 -8.446 17.065 1.00 83.31 111 THR A N 1
ATOM 853 C CA . THR A 1 111 ? 4.164 -9.227 18.243 1.00 83.31 111 THR A CA 1
ATOM 854 C C . THR A 1 111 ? 2.975 -9.503 19.153 1.00 83.31 111 THR A C 1
ATOM 856 O O . THR A 1 111 ? 2.549 -8.633 19.901 1.00 83.31 111 THR A O 1
ATOM 859 N N . ALA A 1 112 ? 2.556 -10.769 19.196 1.00 88.56 112 ALA A N 1
ATOM 860 C CA . ALA A 1 112 ? 1.399 -11.188 19.976 1.00 88.56 112 ALA A CA 1
ATOM 861 C C . ALA A 1 112 ? 1.470 -10.772 21.461 1.00 88.56 112 ALA A C 1
ATOM 863 O O . ALA A 1 112 ? 2.352 -11.221 22.204 1.00 88.56 112 ALA A O 1
ATOM 864 N N . GLY A 1 113 ? 0.479 -10.009 21.919 1.00 87.62 113 GLY A N 1
ATOM 865 C CA . GLY A 1 113 ? 0.224 -9.699 23.323 1.00 87.62 113 GLY A CA 1
ATOM 866 C C . GLY A 1 113 ? 1.171 -8.661 23.915 1.00 87.62 113 GLY A C 1
ATOM 867 O O . GLY A 1 113 ? 1.365 -8.650 25.136 1.00 87.62 113 GLY A O 1
ATOM 868 N N . ASN A 1 114 ? 1.801 -7.830 23.084 1.00 85.56 114 ASN A N 1
ATOM 869 C CA . ASN A 1 114 ? 2.718 -6.789 23.545 1.00 85.56 114 ASN A CA 1
ATOM 870 C C . ASN A 1 114 ? 1.985 -5.500 23.971 1.00 85.56 114 ASN A C 1
ATOM 872 O O . ASN A 1 114 ? 2.623 -4.554 24.450 1.00 85.56 114 ASN A O 1
ATOM 876 N N . GLY A 1 115 ? 0.655 -5.481 23.851 1.00 86.62 115 GLY A N 1
ATOM 877 C CA . GLY A 1 115 ? -0.188 -4.358 24.232 1.00 86.62 115 GLY A CA 1
ATOM 878 C C . GLY A 1 115 ? -0.186 -3.236 23.200 1.00 86.62 115 GLY A C 1
ATOM 879 O O . GLY A 1 115 ? -0.531 -2.105 23.551 1.00 86.62 115 GLY A O 1
ATOM 880 N N . LYS A 1 116 ? 0.203 -3.524 21.960 1.00 87.62 116 LYS A N 1
ATOM 881 C CA . LYS A 1 116 ? 0.146 -2.620 20.813 1.00 87.62 116 LYS A CA 1
ATOM 882 C C . LYS A 1 116 ? -0.610 -3.301 19.678 1.00 87.62 116 LYS A C 1
ATOM 884 O O . LYS A 1 116 ? -0.942 -4.472 19.760 1.00 87.62 116 LYS A O 1
ATOM 889 N N . ILE A 1 117 ? -0.952 -2.518 18.665 1.00 87.88 117 ILE A N 1
ATOM 890 C CA . ILE A 1 117 ? -1.411 -3.054 17.391 1.00 87.88 117 ILE A CA 1
ATOM 891 C C . ILE A 1 117 ? -0.280 -2.778 16.415 1.00 87.88 117 ILE A C 1
ATOM 893 O O . ILE A 1 117 ? -0.039 -1.620 16.081 1.00 87.88 117 ILE A O 1
ATOM 897 N N . ASP A 1 118 ? 0.429 -3.833 16.038 1.00 79.69 118 ASP A N 1
ATOM 898 C CA . ASP A 1 118 ? 1.622 -3.764 15.202 1.00 79.69 118 ASP A CA 1
ATOM 899 C C . ASP A 1 118 ? 1.330 -4.201 13.751 1.00 79.69 118 ASP A C 1
ATOM 901 O O . ASP A 1 118 ? 0.208 -4.540 13.357 1.00 79.69 118 ASP A O 1
ATOM 905 N N . GLY A 1 119 ? 2.387 -4.263 12.942 1.00 71.31 119 GLY A N 1
ATOM 906 C CA . GLY A 1 119 ? 2.351 -4.673 11.542 1.00 71.31 119 GLY A CA 1
ATOM 907 C C . GLY A 1 119 ? 1.673 -3.650 10.654 1.00 71.31 119 GLY A C 1
ATOM 908 O O . GLY A 1 119 ? 1.001 -4.008 9.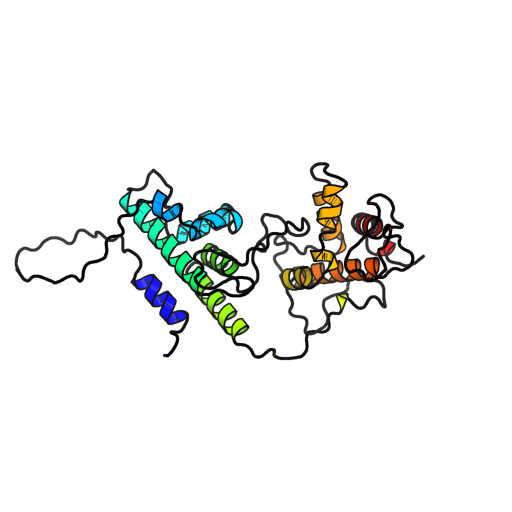683 1.00 71.31 119 GLY A O 1
ATOM 909 N N . GLU A 1 120 ? 1.861 -2.392 11.040 1.00 66.81 120 GLU A N 1
ATOM 910 C CA . GLU A 1 120 ? 1.624 -1.194 10.263 1.00 66.81 120 GLU A CA 1
ATOM 911 C C . GLU A 1 120 ? 2.780 -0.957 9.275 1.00 66.81 120 GLU A C 1
ATOM 913 O O . GLU A 1 120 ? 3.953 -1.023 9.633 1.00 66.81 120 GLU A O 1
ATOM 918 N N . GLN A 1 121 ? 2.476 -0.661 8.014 1.00 56.00 121 GLN A N 1
ATOM 919 C CA . GLN A 1 121 ? 3.500 -0.321 7.025 1.00 56.00 121 GLN A CA 1
ATOM 920 C C . GLN A 1 121 ? 3.818 1.177 7.126 1.00 56.00 121 GLN A C 1
ATOM 922 O O . GLN A 1 121 ? 3.090 2.022 6.616 1.00 56.00 121 GLN A O 1
ATOM 927 N N . HIS A 1 122 ? 4.909 1.528 7.810 1.00 44.75 122 HIS A N 1
ATOM 928 C CA . HIS A 1 122 ? 5.356 2.915 8.036 1.00 44.75 122 HIS A CA 1
ATOM 929 C C . HIS A 1 122 ? 6.201 3.511 6.905 1.00 44.75 122 HIS A C 1
ATOM 931 O O . HIS A 1 122 ? 7.100 4.325 7.129 1.00 44.75 122 HIS A O 1
ATOM 937 N N . ILE A 1 123 ? 5.904 3.148 5.666 1.00 42.84 123 ILE A N 1
ATOM 938 C CA . ILE A 1 123 ? 6.456 3.860 4.522 1.00 42.84 123 ILE A CA 1
ATOM 939 C C . ILE A 1 123 ? 5.273 4.580 3.897 1.00 42.84 123 ILE A C 1
ATOM 941 O O . ILE A 1 123 ? 4.205 4.004 3.719 1.00 42.84 123 ILE A O 1
ATOM 945 N N . VAL A 1 124 ? 5.441 5.862 3.589 1.00 47.00 124 VAL A N 1
ATOM 946 C CA . VAL A 1 124 ? 4.602 6.524 2.595 1.00 47.00 124 VAL A CA 1
ATOM 947 C C . VAL A 1 124 ? 5.277 6.249 1.253 1.00 47.00 124 VAL A C 1
ATOM 949 O O . VAL A 1 124 ? 6.022 7.111 0.777 1.00 47.00 124 VAL A O 1
ATOM 952 N N . PRO A 1 125 ? 5.109 5.085 0.590 1.00 49.75 125 PRO A N 1
ATOM 953 C CA . PRO A 1 125 ? 5.408 5.066 -0.814 1.00 49.75 125 PRO A CA 1
ATOM 954 C C . PRO A 1 125 ? 4.262 5.850 -1.420 1.00 49.75 125 PRO A C 1
ATOM 956 O O . PRO A 1 125 ? 3.167 5.333 -1.591 1.00 49.75 125 PRO A O 1
ATOM 959 N N . MET A 1 126 ? 4.516 7.107 -1.773 1.00 57.56 126 MET A N 1
ATOM 960 C CA . MET A 1 126 ? 3.594 7.943 -2.542 1.00 57.56 126 MET A CA 1
ATOM 961 C C . MET A 1 126 ? 3.148 7.296 -3.866 1.00 57.56 126 MET A C 1
ATOM 963 O O . MET A 1 126 ? 2.434 7.946 -4.612 1.00 57.56 126 MET A O 1
ATOM 967 N N . LEU A 1 127 ? 3.562 6.061 -4.175 1.00 58.22 127 LEU A N 1
ATOM 968 C CA . LEU A 1 127 ? 2.921 5.165 -5.128 1.00 58.22 127 LEU A CA 1
ATOM 969 C C . LEU A 1 127 ? 1.516 4.752 -4.664 1.00 58.22 127 LEU A C 1
ATOM 971 O O . LEU A 1 127 ? 0.550 4.938 -5.400 1.00 58.22 127 LEU A O 1
ATOM 975 N N . LEU A 1 128 ? 1.369 4.239 -3.447 1.00 51.75 128 LEU A N 1
ATOM 976 C CA . LEU A 1 128 ? 0.080 3.848 -2.887 1.00 51.75 128 LEU A CA 1
ATOM 977 C C . LEU A 1 128 ? -0.503 5.047 -2.124 1.00 51.75 128 LEU A C 1
ATOM 979 O O . LEU A 1 128 ? 0.184 5.733 -1.375 1.00 51.75 128 LEU A O 1
ATOM 983 N N . ASN A 1 129 ? -1.765 5.385 -2.394 1.00 43.88 129 ASN A N 1
ATOM 984 C CA . ASN A 1 129 ? -2.440 6.523 -1.763 1.00 43.88 129 ASN A CA 1
ATOM 985 C C . ASN A 1 129 ? -2.345 6.410 -0.220 1.00 43.88 129 ASN A C 1
ATOM 987 O O . ASN A 1 129 ? -2.592 5.319 0.295 1.00 43.88 129 ASN A O 1
ATOM 991 N N . PRO A 1 130 ? -2.049 7.494 0.524 1.00 42.69 130 PRO A N 1
ATOM 992 C CA . PRO A 1 130 ? -2.083 7.486 1.982 1.00 42.69 130 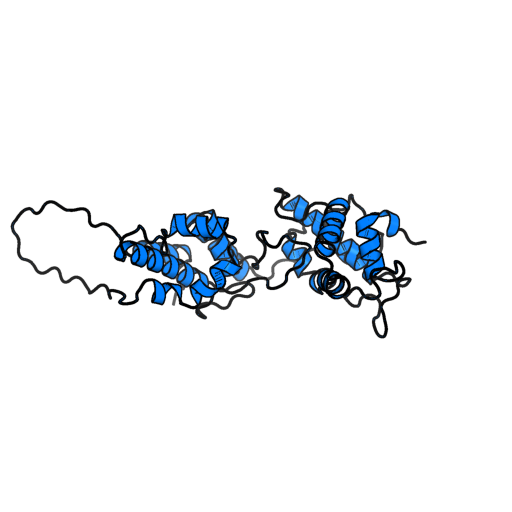PRO A CA 1
ATOM 993 C C . PRO A 1 130 ? -3.479 7.322 2.610 1.00 42.69 130 PRO A C 1
ATOM 995 O O . PRO A 1 130 ? -3.610 7.307 3.824 1.00 42.69 130 PRO A O 1
ATOM 998 N N . GLU A 1 131 ? -4.528 7.168 1.805 1.00 43.84 131 GLU A N 1
ATOM 999 C CA . GLU A 1 131 ? -5.830 6.652 2.246 1.00 43.84 131 GLU A CA 1
ATOM 1000 C C . GLU A 1 131 ? -6.079 5.198 1.801 1.00 43.84 131 GLU A C 1
ATOM 1002 O O . GLU A 1 131 ? -7.201 4.696 1.903 1.00 43.84 131 GLU A O 1
ATOM 1007 N N . SER A 1 132 ? -5.093 4.532 1.195 1.00 43.97 132 SER A N 1
ATOM 1008 C CA . SER A 1 132 ? -5.242 3.175 0.666 1.00 43.97 132 SER A CA 1
ATOM 1009 C C . SER A 1 132 ? -5.204 2.110 1.761 1.00 43.97 132 SER A C 1
ATOM 1011 O O . SER A 1 132 ? -4.637 2.302 2.828 1.00 43.97 132 SER A O 1
ATOM 1013 N N . GLU A 1 133 ? -5.818 0.970 1.461 1.00 44.94 133 GLU A N 1
ATOM 1014 C CA . GLU A 1 133 ? -6.064 -0.187 2.336 1.00 44.94 133 GLU A CA 1
ATOM 1015 C C . GLU A 1 133 ? -4.795 -0.938 2.795 1.00 44.94 133 GLU A C 1
ATOM 1017 O O . GLU A 1 133 ? -4.874 -2.092 3.209 1.00 44.94 133 GLU A O 1
ATOM 1022 N N . TYR A 1 134 ? -3.617 -0.325 2.676 1.00 50.22 134 TYR A N 1
ATOM 1023 C CA . TYR A 1 134 ? -2.335 -1.029 2.625 1.00 50.22 134 TYR A CA 1
ATOM 1024 C C . TYR A 1 134 ? -1.323 -0.576 3.677 1.00 50.22 134 TYR A C 1
ATOM 1026 O O . TYR A 1 134 ? -0.172 -0.975 3.613 1.00 50.22 134 TYR A O 1
ATOM 1034 N N . PHE A 1 135 ? -1.731 0.154 4.715 1.00 62.97 135 PHE A N 1
ATOM 1035 C CA . PHE A 1 135 ? -0.841 0.436 5.850 1.00 62.97 135 PHE A CA 1
ATOM 1036 C C . PHE A 1 135 ? -0.663 -0.746 6.797 1.00 62.97 135 PHE A C 1
ATOM 1038 O O . PHE A 1 135 ? -0.349 -0.536 7.958 1.00 62.97 135 PHE A O 1
ATOM 1045 N N . SER A 1 136 ? -0.887 -1.984 6.361 1.00 67.00 136 SER A N 1
ATOM 1046 C CA . SER A 1 136 ? -0.704 -3.152 7.220 1.00 67.00 136 SER A CA 1
ATOM 1047 C C . SER A 1 136 ? -0.260 -4.377 6.438 1.00 67.00 136 SER A C 1
ATOM 1049 O O . SER A 1 136 ? -0.743 -4.597 5.328 1.00 67.00 136 SER A O 1
ATOM 1051 N N . PHE A 1 137 ? 0.623 -5.194 7.008 1.00 66.88 137 PHE A N 1
ATOM 1052 C CA . PHE A 1 137 ? 1.009 -6.475 6.413 1.00 66.88 137 PHE A CA 1
ATOM 1053 C C . PHE A 1 137 ? -0.167 -7.459 6.415 1.00 66.88 137 PHE A C 1
ATOM 1055 O O . PHE A 1 137 ? -0.978 -7.484 7.340 1.00 66.88 137 PHE A O 1
ATOM 1062 N N . GLU A 1 138 ? -0.296 -8.286 5.378 1.00 71.81 138 GLU A N 1
ATOM 1063 C CA . GLU A 1 138 ? -1.324 -9.326 5.387 1.00 71.81 138 GLU A CA 1
ATOM 1064 C C . GLU A 1 138 ? -1.099 -10.292 6.564 1.00 71.81 138 GLU A C 1
ATOM 1066 O O . GLU A 1 138 ? 0.016 -10.742 6.818 1.00 71.81 138 GLU A O 1
ATOM 1071 N N . GLY A 1 139 ? -2.161 -10.588 7.318 1.00 76.81 139 GLY A N 1
ATOM 1072 C CA . GLY A 1 139 ? -2.071 -11.406 8.527 1.00 76.81 139 GLY A CA 1
ATOM 1073 C C . GLY A 1 139 ? -1.441 -10.707 9.738 1.00 76.81 139 GLY A C 1
ATOM 1074 O O . GLY A 1 139 ? -1.113 -11.395 10.702 1.00 76.81 139 GLY A O 1
ATOM 1075 N N . SER A 1 140 ? -1.266 -9.382 9.702 1.00 86.00 140 SER A N 1
ATOM 1076 C CA . SER A 1 140 ? -0.851 -8.574 10.852 1.00 86.00 140 SER A CA 1
ATOM 1077 C C . SER A 1 140 ? -2.017 -8.162 11.750 1.00 86.00 140 SER A C 1
ATOM 1079 O O . SER A 1 140 ? -3.184 -8.205 11.350 1.00 86.00 140 SER A O 1
ATOM 1081 N N . GLU A 1 141 ? -1.709 -7.687 12.953 1.00 90.94 141 GLU A N 1
ATOM 1082 C CA . GLU A 1 141 ? -2.703 -7.127 13.873 1.00 90.94 141 GLU A CA 1
ATOM 1083 C C . GLU A 1 141 ? -3.405 -5.909 13.266 1.00 90.94 141 GLU A C 1
ATOM 1085 O O . GLU A 1 141 ? -4.637 -5.838 13.272 1.00 90.94 141 GLU A O 1
ATOM 1090 N N . ALA A 1 142 ? -2.654 -4.991 12.654 1.00 86.81 142 ALA A N 1
ATOM 1091 C CA . ALA A 1 142 ? -3.220 -3.842 11.954 1.00 86.81 142 ALA A CA 1
ATOM 1092 C C . ALA A 1 142 ? -4.190 -4.262 10.830 1.00 86.81 142 ALA A C 1
ATOM 1094 O O . ALA A 1 142 ? -5.249 -3.648 10.659 1.00 86.81 142 ALA A O 1
ATOM 1095 N N . ARG A 1 143 ? -3.904 -5.359 10.113 1.00 85.81 143 ARG A N 1
ATOM 1096 C CA . ARG A 1 143 ? -4.810 -5.884 9.079 1.00 85.81 143 ARG A CA 1
ATOM 1097 C C . ARG A 1 143 ? -6.096 -6.459 9.669 1.00 85.81 143 ARG A C 1
ATOM 1099 O O . ARG A 1 143 ? -7.165 -6.288 9.080 1.00 85.81 143 ARG A O 1
ATOM 1106 N N . LEU A 1 144 ? -6.020 -7.099 10.834 1.00 91.62 144 LEU A N 1
ATOM 1107 C CA . LEU A 1 144 ? -7.200 -7.591 11.550 1.00 91.62 144 LEU A CA 1
ATOM 1108 C C . LEU A 1 144 ? -8.081 -6.443 12.069 1.00 91.62 144 LEU A C 1
ATOM 1110 O O . LEU A 1 144 ? -9.307 -6.562 12.019 1.00 91.62 144 LEU A O 1
ATOM 1114 N N . VAL A 1 145 ? -7.493 -5.319 12.502 1.00 92.19 145 VAL A N 1
ATOM 1115 C CA . VAL A 1 145 ? -8.261 -4.111 12.871 1.00 92.19 145 VAL A CA 1
ATOM 1116 C C . VAL A 1 145 ? -9.053 -3.595 11.669 1.00 92.19 145 VAL A C 1
ATOM 1118 O O . VAL A 1 145 ? -10.248 -3.324 11.800 1.00 92.19 145 VAL A O 1
ATOM 1121 N N . LEU A 1 146 ? -8.432 -3.527 10.488 1.00 86.69 146 LEU A N 1
ATOM 1122 C CA . LEU A 1 146 ? -9.101 -3.098 9.258 1.00 86.69 146 LEU A CA 1
ATOM 1123 C C . LEU A 1 146 ? -10.221 -4.062 8.830 1.00 86.69 146 LEU A C 1
ATOM 1125 O O . LEU A 1 146 ? -11.308 -3.625 8.449 1.00 86.69 146 LEU A O 1
ATOM 1129 N N . ALA A 1 147 ? -9.988 -5.375 8.923 1.00 87.81 147 ALA A N 1
ATOM 1130 C CA . ALA A 1 147 ? -11.009 -6.382 8.632 1.00 87.81 147 ALA A CA 1
ATOM 1131 C C . ALA A 1 147 ? -12.229 -6.228 9.555 1.00 87.81 147 ALA A C 1
ATOM 1133 O O . ALA A 1 147 ? -13.370 -6.216 9.086 1.00 87.81 147 ALA A O 1
ATOM 1134 N N . PHE A 1 148 ? -11.991 -6.034 10.857 1.00 94.19 148 PHE A N 1
ATOM 1135 C CA . PHE A 1 148 ? -13.058 -5.774 11.818 1.00 94.19 148 PHE A CA 1
ATOM 1136 C C . PHE A 1 148 ? -13.799 -4.467 11.523 1.00 94.19 148 PHE A C 1
ATOM 1138 O O . PHE A 1 148 ? -15.024 -4.447 11.573 1.00 94.19 148 PHE A O 1
ATOM 1145 N N . ALA A 1 149 ? -13.086 -3.391 11.186 1.00 90.75 149 ALA A N 1
ATOM 1146 C CA . ALA A 1 149 ? -13.706 -2.110 10.858 1.00 90.75 149 ALA A CA 1
ATOM 1147 C C . ALA A 1 149 ? -14.715 -2.224 9.704 1.00 90.75 149 ALA A C 1
ATOM 1149 O O . ALA A 1 149 ? -15.768 -1.598 9.743 1.00 90.75 149 ALA A O 1
ATOM 1150 N N . ARG A 1 150 ? -14.413 -3.050 8.696 1.00 85.25 150 ARG A N 1
ATOM 1151 C CA . ARG A 1 150 ? -15.186 -3.140 7.445 1.00 85.25 150 ARG A CA 1
ATOM 1152 C C . ARG A 1 150 ? -16.311 -4.160 7.457 1.00 85.25 150 ARG A C 1
ATOM 1154 O O . ARG A 1 150 ? -17.269 -4.014 6.701 1.00 85.25 150 ARG A O 1
ATOM 1161 N N . GLY A 1 151 ? -16.179 -5.216 8.251 1.00 83.31 151 GLY A N 1
ATOM 1162 C CA . GLY A 1 151 ? -17.135 -6.324 8.245 1.00 83.31 151 GLY A CA 1
ATOM 1163 C C . GLY A 1 151 ? -17.443 -6.903 9.619 1.00 83.31 151 GLY A C 1
ATOM 1164 O O . GLY A 1 151 ? -18.040 -7.977 9.702 1.00 83.31 151 GLY A O 1
ATOM 1165 N N . GLY A 1 152 ? -17.043 -6.222 10.693 1.00 91.38 152 GLY A N 1
ATOM 1166 C CA . GLY A 1 152 ? -17.285 -6.624 12.072 1.00 91.38 152 GLY A CA 1
ATOM 1167 C C . GLY A 1 152 ? -16.672 -7.978 12.429 1.00 91.38 152 GLY A C 1
ATOM 1168 O O . GLY A 1 152 ? -15.659 -8.413 11.879 1.00 91.38 152 GLY A O 1
ATOM 1169 N N . TYR A 1 153 ? -17.307 -8.669 13.377 1.00 89.50 153 TYR A N 1
ATOM 1170 C CA . TYR A 1 153 ? -16.850 -9.975 13.860 1.00 89.50 153 TYR A CA 1
ATOM 1171 C C . TYR A 1 153 ? -16.730 -11.062 12.776 1.00 89.50 153 TYR A C 1
ATOM 1173 O O . TYR A 1 153 ? -15.761 -11.817 12.850 1.00 89.50 153 TYR A O 1
ATOM 1181 N N . PRO A 1 154 ? -17.641 -11.175 11.784 1.00 88.38 154 PRO A N 1
ATOM 1182 C CA . PRO A 1 154 ? -17.480 -12.145 10.700 1.00 88.38 154 PRO A CA 1
ATOM 1183 C C . PRO A 1 154 ? -16.189 -11.941 9.898 1.00 88.38 154 PRO A C 1
ATOM 1185 O O . PRO A 1 154 ? -15.399 -12.870 9.775 1.00 88.38 154 PRO A O 1
ATOM 1188 N N . ALA A 1 155 ? -15.914 -10.716 9.440 1.00 84.44 155 ALA A N 1
ATOM 1189 C CA . ALA A 1 155 ? -14.698 -10.437 8.673 1.00 84.44 155 ALA A CA 1
ATOM 1190 C C . ALA A 1 155 ? -13.424 -10.589 9.517 1.00 84.44 155 ALA A C 1
ATOM 1192 O O . ALA A 1 155 ? -12.417 -11.101 9.030 1.00 84.44 155 ALA A O 1
ATOM 1193 N N . LEU A 1 156 ? -13.473 -10.203 10.798 1.00 91.19 156 LEU A N 1
ATOM 1194 C CA . LEU A 1 156 ? -12.379 -10.455 11.737 1.00 91.19 156 LEU A CA 1
ATOM 1195 C C . LEU A 1 156 ? -12.095 -11.957 11.892 1.00 91.19 156 LEU A C 1
ATOM 1197 O O . LEU A 1 156 ? -10.935 -12.356 11.948 1.00 91.19 156 LEU A O 1
ATOM 1201 N N . MET A 1 157 ? -13.138 -12.789 11.955 1.00 85.69 157 MET A N 1
ATOM 1202 C CA . MET A 1 157 ? -13.008 -14.244 12.064 1.00 85.69 157 MET A CA 1
ATOM 1203 C C . MET A 1 157 ? -12.338 -14.833 10.824 1.00 85.69 157 MET A C 1
ATOM 1205 O O . MET A 1 157 ? -11.396 -15.614 10.955 1.00 85.69 157 MET A O 1
ATOM 1209 N N . ASP A 1 158 ? -12.810 -14.456 9.639 1.00 82.62 158 ASP A N 1
ATOM 1210 C CA . ASP A 1 158 ? -12.272 -14.962 8.378 1.00 82.62 158 ASP A CA 1
ATOM 1211 C C . ASP A 1 158 ? -10.799 -14.567 8.222 1.00 82.62 158 ASP A C 1
ATOM 1213 O O . ASP A 1 158 ? -9.953 -15.427 7.974 1.00 82.62 158 ASP A O 1
ATOM 1217 N N . ALA A 1 159 ? -10.469 -13.299 8.490 1.00 83.25 159 ALA A N 1
ATOM 1218 C CA . ALA A 1 159 ? -9.100 -12.799 8.411 1.00 83.25 159 ALA A CA 1
ATOM 1219 C C . ALA A 1 159 ? -8.169 -13.441 9.456 1.00 83.25 159 ALA A C 1
ATOM 1221 O O . ALA A 1 159 ? -7.039 -13.806 9.135 1.00 83.25 159 ALA A O 1
ATOM 1222 N N . ALA A 1 160 ? -8.627 -13.624 10.699 1.00 86.69 160 ALA A N 1
ATOM 1223 C CA . ALA A 1 160 ? -7.825 -14.260 11.745 1.00 86.69 160 ALA A CA 1
ATOM 1224 C C . ALA A 1 160 ? -7.591 -15.753 11.465 1.00 86.69 160 ALA A C 1
ATOM 1226 O O . ALA A 1 160 ? -6.507 -16.273 11.734 1.00 86.69 160 ALA A O 1
ATOM 1227 N N . ASN A 1 161 ? -8.582 -16.447 10.898 1.00 84.12 161 ASN A N 1
ATOM 1228 C CA . ASN A 1 161 ? -8.430 -17.839 10.480 1.00 84.12 161 ASN A CA 1
ATOM 1229 C C . ASN A 1 161 ? -7.462 -17.974 9.299 1.00 84.12 161 ASN A C 1
ATOM 1231 O O . ASN A 1 161 ? -6.608 -18.860 9.338 1.00 84.12 161 ASN A O 1
ATOM 1235 N N . ASP A 1 162 ? -7.555 -17.101 8.293 1.00 78.25 162 ASP A N 1
ATOM 1236 C CA . ASP A 1 162 ? -6.614 -17.074 7.165 1.00 78.25 162 ASP A CA 1
ATOM 1237 C C . ASP A 1 162 ? -5.178 -16.801 7.645 1.00 78.25 162 ASP A C 1
ATOM 1239 O O . ASP A 1 162 ? -4.259 -17.569 7.353 1.00 78.25 162 ASP A O 1
ATOM 1243 N N . ALA A 1 163 ? -4.992 -15.793 8.505 1.00 79.12 163 ALA A N 1
ATOM 1244 C CA . ALA A 1 163 ? -3.698 -15.486 9.116 1.00 79.12 163 ALA A CA 1
ATOM 1245 C C . ALA A 1 163 ? -3.129 -16.681 9.905 1.00 79.12 163 ALA A C 1
ATOM 1247 O O . ALA A 1 163 ? -1.946 -17.017 9.791 1.00 79.12 163 ALA A O 1
ATOM 1248 N N . ALA A 1 164 ? -3.974 -17.377 10.673 1.00 79.19 164 ALA A N 1
ATOM 1249 C CA . ALA A 1 164 ? -3.578 -18.569 11.416 1.00 79.19 164 ALA A CA 1
ATOM 1250 C C . ALA A 1 164 ? -3.220 -19.749 10.497 1.00 79.19 164 ALA A C 1
ATOM 1252 O O . ALA A 1 164 ? -2.320 -20.524 10.829 1.00 79.19 164 ALA A O 1
ATOM 1253 N N . GLN A 1 165 ? -3.885 -19.905 9.351 1.00 72.06 165 GLN A N 1
ATOM 1254 C CA . GLN A 1 165 ? -3.538 -20.929 8.362 1.00 72.06 165 GLN A CA 1
ATOM 1255 C C . GLN A 1 165 ? -2.207 -20.612 7.679 1.00 72.06 165 GLN A C 1
ATOM 1257 O O . GLN A 1 165 ? -1.344 -21.488 7.622 1.00 72.06 165 GLN A O 1
ATOM 1262 N N . LYS A 1 166 ? -1.986 -19.361 7.263 1.00 65.06 166 LYS A N 1
ATOM 1263 C CA . LYS A 1 166 ? -0.717 -18.903 6.670 1.00 65.06 166 LYS A CA 1
ATOM 1264 C C . LYS A 1 166 ? 0.466 -19.058 7.628 1.00 65.06 166 LYS A C 1
ATOM 1266 O O . LYS A 1 166 ? 1.537 -19.487 7.210 1.00 65.06 166 LYS A O 1
ATOM 1271 N N . LYS A 1 167 ? 0.261 -18.819 8.928 1.00 63.81 167 LYS A N 1
ATOM 1272 C CA . LYS A 1 167 ? 1.268 -19.052 9.982 1.00 63.81 167 LYS A CA 1
ATOM 1273 C C . LYS A 1 167 ? 1.645 -20.531 10.160 1.00 63.81 167 LYS A C 1
ATOM 1275 O O . LYS A 1 167 ? 2.756 -20.823 10.593 1.00 63.81 167 LYS A O 1
ATOM 1280 N N . ASN A 1 168 ? 0.722 -21.450 9.867 1.00 50.88 168 ASN A N 1
ATOM 1281 C CA . ASN A 1 168 ? 0.877 -22.892 10.095 1.00 50.88 168 ASN A CA 1
ATOM 1282 C C . ASN A 1 168 ? 1.103 -23.705 8.809 1.00 50.88 168 ASN A C 1
ATOM 1284 O O . ASN A 1 168 ? 1.288 -24.922 8.885 1.00 50.88 168 ASN A O 1
ATOM 1288 N N . ALA A 1 169 ? 1.081 -23.069 7.638 1.00 42.97 169 ALA A N 1
ATOM 1289 C CA . ALA A 1 169 ? 1.450 -23.720 6.395 1.00 42.97 169 ALA A CA 1
ATOM 1290 C C . ALA A 1 169 ? 2.938 -24.125 6.463 1.00 42.97 169 ALA A C 1
ATOM 1292 O O . ALA A 1 169 ? 3.777 -23.308 6.857 1.00 42.97 169 ALA A O 1
ATOM 1293 N N . PRO A 1 170 ? 3.314 -25.362 6.075 1.00 36.94 170 PRO A N 1
ATOM 1294 C CA . PRO A 1 170 ? 4.696 -25.627 5.695 1.00 36.94 170 PRO A CA 1
ATOM 1295 C C . PRO A 1 170 ? 5.089 -24.584 4.645 1.00 36.94 170 PRO A C 1
ATOM 1297 O O . PRO A 1 170 ? 4.256 -24.265 3.799 1.00 36.94 170 PRO A O 1
ATOM 1300 N N . LEU A 1 171 ? 6.327 -24.076 4.676 1.00 39.16 171 LEU A N 1
ATOM 1301 C CA . LEU A 1 171 ? 6.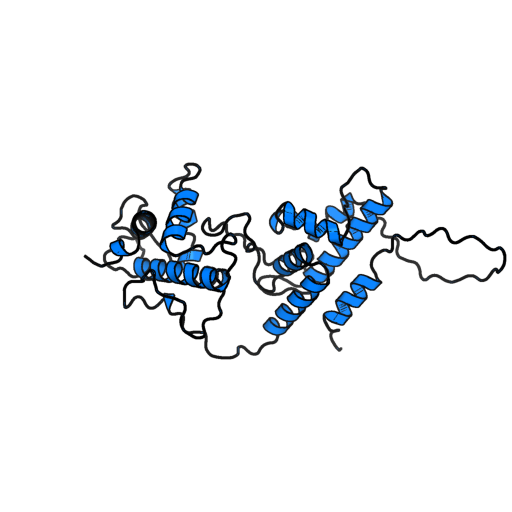924 -23.341 3.551 1.00 39.16 171 LEU A CA 1
ATOM 1302 C C . LEU A 1 171 ? 6.818 -24.239 2.308 1.00 39.16 171 LEU A C 1
ATOM 1304 O O . LEU A 1 171 ? 7.637 -25.131 2.094 1.00 39.16 171 LEU A O 1
ATOM 1308 N N . GLY A 1 172 ? 5.712 -24.111 1.588 1.00 33.31 172 GLY A N 1
ATOM 1309 C CA . GLY A 1 172 ? 5.184 -25.135 0.709 1.00 33.31 172 GLY A CA 1
ATOM 1310 C C . GLY A 1 172 ? 5.200 -24.632 -0.715 1.00 33.31 172 GLY A C 1
ATOM 1311 O O . GLY A 1 172 ? 4.429 -23.745 -1.060 1.00 33.31 172 GLY A O 1
ATOM 1312 N N . THR A 1 173 ? 6.045 -25.290 -1.508 1.00 34.25 173 THR A N 1
ATOM 1313 C CA . THR A 1 173 ? 6.354 -25.098 -2.934 1.00 34.25 173 THR A CA 1
ATOM 1314 C C . THR A 1 173 ? 7.260 -23.909 -3.245 1.00 34.25 173 THR A C 1
ATOM 1316 O O . THR A 1 173 ? 7.190 -22.872 -2.596 1.00 34.25 173 THR A O 1
ATOM 1319 N N . GLU A 1 174 ? 8.207 -24.145 -4.162 1.00 39.91 174 GLU A N 1
ATOM 1320 C CA . GLU A 1 174 ? 9.253 -23.210 -4.590 1.00 39.91 174 GLU A CA 1
ATOM 1321 C C . GLU A 1 174 ? 8.723 -21.777 -4.723 1.00 39.91 174 GLU A C 1
ATOM 1323 O O . GLU A 1 174 ? 7.590 -21.599 -5.179 1.00 39.91 174 GLU A O 1
ATOM 1328 N N . PRO A 1 175 ? 9.515 -20.750 -4.349 1.00 48.62 175 PRO A N 1
ATOM 1329 C CA . PRO A 1 175 ? 9.093 -19.369 -4.537 1.00 48.62 175 PRO A CA 1
ATOM 1330 C C . PRO A 1 175 ? 8.647 -19.193 -5.989 1.00 48.62 175 PRO A C 1
ATOM 1332 O O . PRO A 1 175 ? 9.398 -19.543 -6.902 1.00 48.62 175 PRO A O 1
ATOM 1335 N N . ALA A 1 176 ? 7.423 -18.686 -6.188 1.00 55.31 176 ALA A N 1
ATOM 1336 C CA . ALA A 1 176 ? 6.914 -18.343 -7.511 1.00 55.31 176 ALA A CA 1
ATOM 1337 C C . ALA A 1 176 ? 8.012 -17.613 -8.294 1.00 55.31 176 ALA A C 1
ATOM 1339 O O . ALA A 1 176 ? 8.717 -16.767 -7.730 1.00 55.31 176 ALA A O 1
ATOM 1340 N N . VAL A 1 177 ? 8.199 -17.978 -9.567 1.00 60.97 177 VAL A N 1
ATOM 1341 C CA . VAL A 1 177 ? 9.238 -17.379 -10.409 1.00 60.97 177 VAL A CA 1
ATOM 1342 C C . VAL A 1 177 ? 9.026 -15.868 -10.411 1.00 60.97 177 VAL A C 1
ATOM 1344 O O . VAL A 1 177 ? 8.047 -15.377 -10.968 1.00 60.97 177 VAL A O 1
ATOM 1347 N N . ARG A 1 178 ? 9.944 -15.137 -9.772 1.00 76.38 178 ARG A N 1
ATOM 1348 C CA . ARG A 1 178 ? 9.940 -13.672 -9.728 1.00 76.38 178 ARG A CA 1
ATOM 1349 C C . ARG A 1 178 ? 10.360 -13.135 -11.090 1.00 76.38 178 ARG A C 1
ATOM 1351 O O . ARG A 1 178 ? 11.535 -12.848 -11.323 1.00 76.38 178 ARG A O 1
ATOM 1358 N N . GLY A 1 179 ? 9.406 -13.099 -12.016 1.00 81.56 179 GLY A N 1
ATOM 1359 C CA . GLY A 1 179 ? 9.633 -12.697 -13.401 1.00 81.56 179 GLY A CA 1
ATOM 1360 C C . GLY A 1 179 ? 10.116 -11.254 -13.532 1.00 81.56 179 GLY A C 1
ATOM 1361 O O . GLY A 1 179 ? 10.892 -10.964 -14.437 1.00 81.56 179 GLY A O 1
ATOM 1362 N N . GLU A 1 180 ? 9.753 -10.381 -12.588 1.00 88.00 180 GLU A N 1
ATOM 1363 C CA . GLU A 1 180 ? 10.064 -8.950 -12.616 1.00 88.00 180 GLU A CA 1
ATOM 1364 C C . GLU A 1 180 ? 11.568 -8.644 -12.531 1.00 88.00 180 GLU A C 1
ATOM 1366 O O . GLU A 1 180 ? 12.001 -7.568 -12.931 1.00 88.00 180 GLU A O 1
ATOM 1371 N N . ALA A 1 181 ? 12.382 -9.575 -12.026 1.00 86.44 181 ALA A N 1
ATOM 1372 C CA . ALA A 1 181 ? 13.835 -9.418 -11.958 1.00 86.44 181 ALA A CA 1
ATOM 1373 C C . ALA A 1 181 ? 14.547 -9.848 -13.255 1.00 86.44 181 ALA A C 1
ATOM 1375 O O . ALA A 1 181 ? 15.739 -9.582 -13.426 1.00 86.44 181 ALA A O 1
ATOM 1376 N N . ASN A 1 182 ? 13.851 -10.524 -14.177 1.00 87.94 182 ASN A N 1
ATOM 1377 C CA . ASN A 1 182 ? 14.433 -10.979 -15.436 1.00 87.94 182 ASN A CA 1
ATOM 1378 C C . ASN A 1 182 ? 14.417 -9.872 -16.500 1.00 87.94 182 ASN A C 1
ATOM 1380 O O . ASN A 1 182 ? 13.548 -9.818 -17.362 1.00 87.94 182 ASN A O 1
ATOM 1384 N N . VAL A 1 183 ? 15.468 -9.061 -16.501 1.00 88.31 183 VAL A N 1
ATOM 1385 C CA . VAL A 1 183 ? 15.640 -7.896 -17.387 1.00 88.31 183 VAL A CA 1
ATOM 1386 C C . VAL A 1 183 ? 16.249 -8.225 -18.758 1.00 88.31 183 VAL A C 1
ATOM 1388 O O . VAL A 1 183 ? 16.793 -7.353 -19.439 1.00 88.31 183 VAL A O 1
ATOM 1391 N N . SER A 1 184 ? 16.198 -9.492 -19.184 1.00 87.38 184 SER A N 1
ATOM 1392 C CA . SER A 1 184 ? 16.764 -9.923 -20.475 1.00 87.38 184 SER A CA 1
ATOM 1393 C C . SER A 1 184 ? 16.039 -9.306 -21.676 1.00 87.38 184 SER A C 1
ATOM 1395 O O . SER A 1 184 ? 16.582 -9.273 -22.780 1.00 87.38 184 SER A O 1
ATOM 1397 N N . SER A 1 185 ? 14.808 -8.834 -21.480 1.00 87.19 185 SER A N 1
ATOM 1398 C CA . SER A 1 185 ? 14.004 -8.110 -22.466 1.00 87.19 185 SER A CA 1
ATOM 1399 C C . SER A 1 185 ? 13.422 -6.845 -21.832 1.00 87.19 185 SER A C 1
ATOM 1401 O O . SER A 1 185 ? 13.189 -6.843 -20.624 1.00 87.19 185 SER A O 1
ATOM 1403 N N . PRO A 1 186 ? 13.188 -5.771 -22.610 1.00 89.31 186 PRO A N 1
ATOM 1404 C CA . PRO A 1 186 ? 12.504 -4.593 -22.095 1.00 89.31 186 PRO A CA 1
ATOM 1405 C C . PRO A 1 186 ? 11.106 -4.948 -21.569 1.00 89.31 186 PRO A C 1
ATOM 1407 O O . PRO A 1 186 ? 10.413 -5.748 -22.208 1.00 89.31 186 PRO A O 1
ATOM 1410 N N . PRO A 1 187 ? 10.673 -4.350 -20.446 1.00 93.81 187 PRO A N 1
ATOM 1411 C CA . PRO A 1 187 ? 9.306 -4.495 -19.968 1.00 93.81 187 PRO A CA 1
ATOM 1412 C C . PRO A 1 187 ? 8.334 -3.887 -20.985 1.00 93.81 187 PRO A C 1
ATOM 1414 O O . PRO A 1 187 ? 8.683 -2.977 -21.745 1.00 93.81 187 PRO A O 1
ATOM 1417 N N . SER A 1 188 ? 7.098 -4.376 -20.989 1.00 93.44 188 SER A N 1
ATOM 1418 C CA . SER A 1 188 ? 6.041 -3.904 -21.893 1.00 93.44 188 SER A CA 1
ATOM 1419 C C . SER A 1 188 ? 4.759 -3.594 -21.134 1.00 93.44 188 SER A C 1
ATOM 1421 O O . SER A 1 188 ? 4.597 -3.967 -19.973 1.00 93.44 188 SER A O 1
ATOM 1423 N N . ARG A 1 189 ? 3.822 -2.897 -21.779 1.00 93.12 189 ARG A N 1
ATOM 1424 C CA . ARG A 1 189 ? 2.543 -2.562 -21.145 1.00 93.12 189 ARG A CA 1
ATOM 1425 C C . ARG A 1 189 ? 1.629 -3.779 -21.023 1.00 93.12 189 ARG A C 1
ATOM 1427 O O . ARG A 1 189 ? 0.775 -3.826 -20.143 1.00 93.12 189 ARG A O 1
ATOM 1434 N N . GLU A 1 190 ? 1.792 -4.740 -21.918 1.00 93.38 190 GLU A N 1
ATOM 1435 C CA . GLU A 1 190 ? 0.931 -5.908 -22.068 1.00 93.38 190 GLU A CA 1
ATOM 1436 C C . GLU A 1 190 ? 1.349 -7.074 -21.162 1.00 93.38 190 GLU A C 1
ATOM 1438 O O . GLU A 1 190 ? 0.603 -8.044 -21.038 1.00 93.38 190 GLU A O 1
ATOM 1443 N N . GLU A 1 191 ? 2.518 -7.000 -20.516 1.00 92.56 191 GLU A N 1
ATOM 1444 C CA . GLU A 1 191 ? 2.982 -8.067 -19.628 1.00 92.56 191 GLU A CA 1
ATOM 1445 C C . GLU A 1 191 ? 2.072 -8.222 -18.403 1.00 92.56 191 GLU A C 1
ATOM 1447 O O . GLU A 1 191 ? 1.421 -7.281 -17.945 1.00 92.56 191 GLU A O 1
ATOM 1452 N N . THR A 1 192 ? 2.023 -9.434 -17.872 1.00 93.19 192 THR A N 1
ATOM 1453 C CA . THR A 1 192 ? 1.299 -9.802 -16.651 1.00 93.19 192 THR A CA 1
ATOM 1454 C C . THR A 1 192 ? 2.227 -10.645 -15.790 1.00 93.19 192 THR A C 1
ATOM 1456 O O . THR A 1 192 ? 3.299 -11.060 -16.252 1.00 93.19 192 THR A O 1
ATOM 1459 N N . ARG A 1 193 ? 1.848 -10.877 -14.532 1.00 92.25 193 ARG A N 1
ATOM 1460 C CA . ARG A 1 193 ? 2.635 -11.744 -13.653 1.00 92.25 193 ARG A CA 1
ATOM 1461 C C . ARG A 1 193 ? 2.763 -13.155 -14.256 1.00 92.25 193 ARG A C 1
ATOM 1463 O O . ARG A 1 193 ? 1.827 -13.627 -14.908 1.00 92.25 193 ARG A O 1
ATOM 1470 N N . PRO A 1 194 ? 3.894 -13.855 -14.054 1.00 90.50 194 PRO A N 1
ATOM 1471 C CA . PRO A 1 194 ? 4.057 -15.229 -14.512 1.00 90.50 194 PRO A CA 1
ATOM 1472 C C . PRO A 1 194 ? 2.966 -16.155 -13.968 1.00 90.50 194 PRO A C 1
ATOM 1474 O O . PRO A 1 194 ? 2.456 -15.967 -12.864 1.00 90.50 194 PRO A O 1
ATOM 1477 N N . ALA A 1 195 ? 2.641 -17.204 -14.724 1.00 84.50 195 ALA A N 1
ATOM 1478 C CA . ALA A 1 195 ? 1.657 -18.189 -14.292 1.00 84.50 195 ALA A CA 1
ATOM 1479 C C . ALA A 1 195 ? 2.028 -18.780 -12.918 1.00 84.50 195 ALA A C 1
ATOM 1481 O O . ALA A 1 195 ? 3.141 -19.269 -12.723 1.00 84.50 195 ALA A O 1
ATOM 1482 N N . GLY A 1 196 ? 1.076 -18.751 -11.983 1.00 79.94 196 GLY A N 1
ATOM 1483 C CA . GLY A 1 196 ? 1.264 -19.241 -10.614 1.00 79.94 196 GLY A CA 1
ATOM 1484 C C . GLY A 1 196 ? 1.757 -18.191 -9.615 1.00 79.94 196 GLY A C 1
ATOM 1485 O O . GLY A 1 196 ? 1.765 -18.476 -8.420 1.00 79.94 196 GLY A O 1
ATOM 1486 N N . ASP A 1 197 ? 2.107 -16.981 -10.055 1.00 82.81 197 ASP A N 1
ATOM 1487 C CA . ASP A 1 197 ? 2.378 -15.871 -9.145 1.00 82.81 197 ASP A CA 1
ATOM 1488 C C . ASP A 1 197 ? 1.063 -15.304 -8.585 1.00 82.81 197 ASP A C 1
ATOM 1490 O O . ASP A 1 197 ? 0.301 -14.638 -9.281 1.00 82.81 197 ASP A O 1
ATOM 1494 N N . GLN A 1 198 ? 0.797 -15.611 -7.315 1.00 82.38 198 GLN A N 1
ATOM 1495 C CA . GLN A 1 198 ? -0.400 -15.194 -6.573 1.00 82.38 198 GLN A CA 1
ATOM 1496 C C . GLN A 1 198 ? -0.136 -13.980 -5.669 1.00 82.38 198 GLN A C 1
ATOM 1498 O O . GLN A 1 198 ? -0.978 -13.628 -4.846 1.00 82.38 198 GLN A O 1
ATOM 1503 N N . ARG A 1 199 ? 1.045 -13.354 -5.774 1.00 80.19 199 ARG A N 1
ATOM 1504 C CA . ARG A 1 199 ? 1.400 -12.194 -4.950 1.00 80.19 199 ARG A CA 1
ATOM 1505 C C . ARG A 1 199 ? 0.490 -11.017 -5.270 1.00 80.19 199 ARG A C 1
ATOM 1507 O O . ARG A 1 199 ? 0.284 -10.689 -6.441 1.00 80.19 199 ARG A O 1
ATOM 1514 N N . SER A 1 200 ? -0.005 -10.349 -4.236 1.00 72.62 200 SER A N 1
ATOM 1515 C CA . SER A 1 200 ? -0.738 -9.096 -4.381 1.00 72.62 200 SER A CA 1
ATOM 1516 C C . SER A 1 200 ? 0.186 -7.954 -4.826 1.00 72.62 200 SER A C 1
ATOM 1518 O O . SER A 1 200 ? 1.413 -8.063 -4.799 1.00 72.62 200 SER A O 1
ATOM 1520 N N . ALA A 1 201 ? -0.397 -6.808 -5.192 1.00 75.75 201 ALA A N 1
ATOM 1521 C CA . ALA A 1 201 ? 0.379 -5.595 -5.456 1.00 75.75 201 ALA A CA 1
ATOM 1522 C C . ALA A 1 201 ? 1.281 -5.209 -4.267 1.00 75.75 201 ALA A C 1
ATOM 1524 O O . ALA A 1 201 ? 2.417 -4.796 -4.473 1.00 75.75 201 ALA A O 1
ATOM 1525 N N . ALA A 1 202 ? 0.802 -5.379 -3.032 1.00 67.62 202 ALA A N 1
ATOM 1526 C CA . ALA A 1 202 ? 1.589 -5.092 -1.837 1.00 67.62 202 ALA A CA 1
ATOM 1527 C C . ALA A 1 202 ? 2.768 -6.065 -1.698 1.00 67.62 202 ALA A C 1
ATOM 1529 O O . ALA A 1 202 ? 3.902 -5.622 -1.567 1.00 67.62 202 ALA A O 1
ATOM 1530 N N . ASP A 1 203 ? 2.533 -7.371 -1.858 1.00 68.50 203 ASP A N 1
ATOM 1531 C CA . ASP A 1 203 ? 3.593 -8.386 -1.761 1.00 68.50 203 ASP A CA 1
ATOM 1532 C C . ASP A 1 203 ? 4.704 -8.172 -2.801 1.00 68.50 203 ASP A C 1
ATOM 1534 O O . ASP A 1 203 ? 5.884 -8.420 -2.538 1.00 68.50 203 ASP A O 1
ATOM 1538 N N . ILE A 1 204 ? 4.336 -7.710 -4.001 1.00 80.12 204 ILE A N 1
ATOM 1539 C CA . ILE A 1 204 ? 5.291 -7.378 -5.065 1.00 80.12 204 ILE A CA 1
ATOM 1540 C C . ILE A 1 204 ? 6.081 -6.123 -4.706 1.00 80.12 204 ILE A C 1
ATOM 1542 O O . ILE A 1 204 ? 7.299 -6.114 -4.868 1.00 80.12 204 ILE A O 1
ATOM 1546 N N . PHE A 1 205 ? 5.410 -5.078 -4.220 1.00 80.00 205 PHE A N 1
ATOM 1547 C CA . PHE A 1 205 ? 6.065 -3.852 -3.771 1.00 80.00 205 PHE A CA 1
ATOM 1548 C C . PHE A 1 205 ? 7.045 -4.132 -2.621 1.00 80.00 205 PHE A C 1
ATOM 1550 O O . PHE A 1 205 ? 8.219 -3.778 -2.719 1.00 80.00 205 PHE A O 1
ATOM 1557 N N . ASP A 1 206 ? 6.593 -4.834 -1.582 1.00 67.75 206 ASP A N 1
ATOM 1558 C CA . ASP A 1 206 ? 7.368 -5.147 -0.378 1.00 67.75 206 ASP A CA 1
ATOM 1559 C C . ASP A 1 206 ? 8.554 -6.063 -0.687 1.00 67.75 206 ASP A C 1
ATOM 1561 O O . ASP A 1 206 ? 9.666 -5.860 -0.188 1.00 67.75 206 ASP A O 1
ATOM 1565 N N . GLY A 1 207 ? 8.328 -7.059 -1.549 1.00 72.62 207 GLY A N 1
ATOM 1566 C CA . GLY A 1 207 ? 9.353 -7.985 -2.014 1.00 72.62 207 GLY A CA 1
ATOM 1567 C C . GLY A 1 207 ? 10.360 -7.372 -2.991 1.00 72.62 207 GLY A C 1
ATOM 1568 O O . GLY A 1 207 ? 11.371 -8.023 -3.281 1.00 72.62 207 GLY A O 1
ATOM 1569 N N . ASN A 1 208 ? 10.110 -6.156 -3.494 1.00 80.19 208 ASN A N 1
ATOM 1570 C CA . ASN A 1 208 ? 10.982 -5.459 -4.429 1.00 80.19 208 ASN A CA 1
ATOM 1571 C C . ASN A 1 208 ? 11.846 -4.412 -3.700 1.00 80.19 208 ASN A C 1
ATOM 1573 O O . ASN A 1 208 ? 11.354 -3.339 -3.341 1.00 80.19 208 ASN A O 1
ATOM 1577 N N . PRO A 1 209 ? 13.160 -4.656 -3.535 1.00 76.94 209 PRO A N 1
ATOM 1578 C CA . PRO A 1 209 ? 14.023 -3.732 -2.814 1.00 76.94 209 PRO A CA 1
ATOM 1579 C C . PRO A 1 209 ? 14.144 -2.369 -3.499 1.00 76.94 209 PRO A C 1
ATOM 1581 O O . PRO A 1 209 ? 14.364 -1.402 -2.794 1.00 76.94 209 PRO A O 1
ATOM 1584 N N . ILE A 1 210 ? 13.962 -2.243 -4.818 1.00 83.00 210 ILE A N 1
ATOM 1585 C CA . ILE A 1 210 ? 14.095 -0.964 -5.539 1.00 83.00 210 ILE A CA 1
ATOM 1586 C C . ILE A 1 210 ? 12.879 -0.068 -5.296 1.00 83.00 210 ILE A C 1
ATOM 1588 O O . ILE A 1 210 ? 13.027 1.124 -5.010 1.00 83.00 210 ILE A O 1
ATOM 1592 N N . LEU A 1 211 ? 11.674 -0.638 -5.392 1.00 82.50 211 LEU A N 1
ATOM 1593 C CA . LEU A 1 211 ? 10.431 0.084 -5.116 1.00 82.50 211 LEU A CA 1
ATOM 1594 C C . LEU A 1 211 ? 10.331 0.446 -3.630 1.00 82.50 211 LEU A C 1
ATOM 1596 O O . LEU A 1 211 ? 10.012 1.591 -3.297 1.00 82.50 211 LEU A O 1
ATOM 1600 N N . ASN A 1 212 ? 10.689 -0.499 -2.757 1.00 70.50 212 ASN A N 1
ATOM 1601 C CA . ASN A 1 212 ? 10.670 -0.326 -1.309 1.00 70.50 212 ASN A CA 1
ATOM 1602 C C . ASN A 1 212 ? 11.850 0.526 -0.781 1.00 70.50 212 ASN A C 1
ATOM 1604 O O . ASN A 1 212 ? 11.754 1.157 0.267 1.00 70.50 212 ASN A O 1
ATOM 1608 N N . ALA A 1 213 ? 12.957 0.658 -1.526 1.00 65.19 213 ALA A N 1
ATOM 1609 C CA . ALA A 1 213 ? 14.097 1.504 -1.137 1.00 65.19 213 ALA A CA 1
ATOM 1610 C C . ALA A 1 213 ? 13.850 3.017 -1.266 1.00 65.19 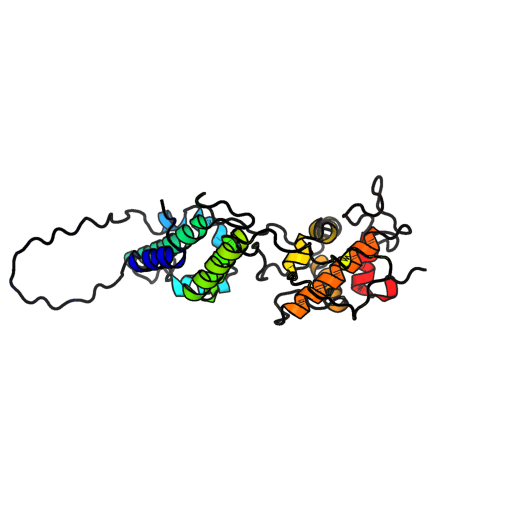213 ALA A C 1
ATOM 1612 O O . ALA A 1 213 ? 14.771 3.813 -1.035 1.00 65.19 213 ALA A O 1
ATOM 1613 N N . GLY A 1 214 ? 12.630 3.430 -1.617 1.00 65.00 214 GLY A N 1
ATOM 1614 C CA . GLY A 1 214 ? 12.206 4.817 -1.491 1.00 65.00 214 GLY A CA 1
ATOM 1615 C C . GLY A 1 214 ? 12.670 5.723 -2.626 1.00 65.00 214 GLY A C 1
ATOM 1616 O O . GLY A 1 214 ? 13.002 6.875 -2.373 1.00 65.00 214 GLY A O 1
ATOM 1617 N N . PHE A 1 215 ? 12.659 5.277 -3.888 1.00 78.06 215 PHE A N 1
ATOM 1618 C CA . PHE A 1 215 ? 12.913 6.210 -5.001 1.00 78.06 215 PHE A CA 1
ATOM 1619 C C . PHE A 1 215 ? 11.909 7.385 -5.000 1.00 78.06 215 PHE A C 1
ATOM 1621 O O . PHE A 1 215 ? 12.281 8.512 -5.307 1.00 78.06 215 PHE A O 1
ATOM 1628 N N . MET A 1 216 ? 10.657 7.156 -4.576 1.00 77.50 216 MET A N 1
ATOM 1629 C CA . MET A 1 216 ? 9.674 8.228 -4.356 1.00 77.50 216 MET A CA 1
ATOM 1630 C C . MET A 1 216 ? 10.066 9.171 -3.214 1.00 77.50 216 MET A C 1
ATOM 1632 O O . MET A 1 216 ? 9.816 10.371 -3.311 1.00 77.50 216 MET A O 1
ATOM 1636 N N . GLN A 1 217 ? 10.703 8.650 -2.161 1.00 72.38 217 GLN A N 1
ATOM 1637 C CA . GLN A 1 217 ? 11.274 9.471 -1.093 1.00 72.38 217 GLN A CA 1
ATOM 1638 C C . GLN A 1 217 ? 12.414 10.331 -1.649 1.00 72.38 217 GLN A C 1
ATOM 1640 O O . GLN A 1 217 ? 12.421 11.536 -1.427 1.00 72.38 217 GLN A O 1
ATOM 1645 N N . GLU A 1 218 ? 13.312 9.756 -2.460 1.00 75.69 218 GLU A N 1
ATOM 1646 C CA . GLU A 1 218 ? 14.371 10.530 -3.120 1.00 75.69 218 GLU A CA 1
ATOM 1647 C C . GLU A 1 218 ? 13.795 11.627 -4.039 1.00 75.69 218 GLU A C 1
ATOM 1649 O O . GLU A 1 218 ? 14.326 12.738 -4.069 1.00 75.69 218 GLU A O 1
ATOM 1654 N N . ILE A 1 219 ? 12.701 11.357 -4.764 1.00 80.38 219 ILE A N 1
ATOM 1655 C CA . ILE A 1 219 ? 11.987 12.359 -5.577 1.00 80.38 219 ILE A CA 1
ATOM 1656 C C . ILE A 1 219 ? 11.468 13.509 -4.701 1.00 80.38 219 ILE A C 1
ATOM 1658 O O . ILE A 1 219 ? 11.639 14.674 -5.062 1.00 80.38 219 ILE A O 1
ATOM 1662 N N . MET A 1 220 ? 10.857 13.193 -3.559 1.00 74.44 220 MET A N 1
ATOM 1663 C CA . MET A 1 220 ? 10.306 14.184 -2.632 1.00 74.44 220 MET A CA 1
ATOM 1664 C C . MET A 1 220 ? 11.396 15.035 -1.973 1.00 74.44 220 MET A C 1
ATOM 1666 O O . MET A 1 220 ? 11.279 16.259 -1.954 1.00 74.44 220 MET A O 1
ATOM 1670 N N . ASP A 1 221 ? 12.469 14.412 -1.485 1.00 75.62 221 ASP A N 1
ATOM 1671 C CA . ASP A 1 221 ? 13.570 15.111 -0.810 1.00 75.62 221 ASP A CA 1
ATOM 1672 C C . ASP A 1 221 ? 14.246 16.130 -1.735 1.00 75.62 221 ASP A C 1
ATOM 1674 O O . ASP A 1 221 ? 14.673 17.205 -1.311 1.00 75.62 221 ASP A O 1
ATOM 1678 N N . ARG A 1 222 ? 14.345 15.792 -3.024 1.00 77.44 222 ARG A N 1
ATOM 1679 C CA . ARG A 1 222 ? 15.026 16.610 -4.034 1.00 77.44 222 ARG A CA 1
ATOM 1680 C C . ARG A 1 222 ? 14.108 17.632 -4.695 1.00 77.44 222 ARG A C 1
ATOM 1682 O O . ARG A 1 222 ? 14.599 18.645 -5.188 1.00 77.44 222 ARG A O 1
ATOM 1689 N N . ASN A 1 223 ? 12.801 17.379 -4.720 1.00 77.31 223 ASN A N 1
ATOM 1690 C CA . ASN A 1 223 ? 11.806 18.337 -5.178 1.00 77.31 223 ASN A CA 1
ATOM 1691 C C . ASN A 1 223 ? 10.614 18.378 -4.205 1.00 77.31 223 ASN A C 1
ATOM 1693 O O . ASN A 1 223 ? 9.608 17.695 -4.425 1.00 77.31 223 ASN A O 1
ATOM 1697 N N . PRO A 1 224 ? 10.703 19.217 -3.153 1.00 67.62 224 PRO A N 1
ATOM 1698 C CA . PRO A 1 224 ? 9.675 19.317 -2.123 1.00 67.62 224 PRO A CA 1
ATOM 1699 C C . PRO A 1 224 ? 8.452 20.124 -2.582 1.00 67.62 224 PRO A C 1
ATOM 1701 O O . PRO A 1 224 ? 7.581 20.424 -1.766 1.00 67.62 224 PRO A O 1
ATOM 1704 N N . GLN A 1 225 ? 8.379 20.528 -3.859 1.00 75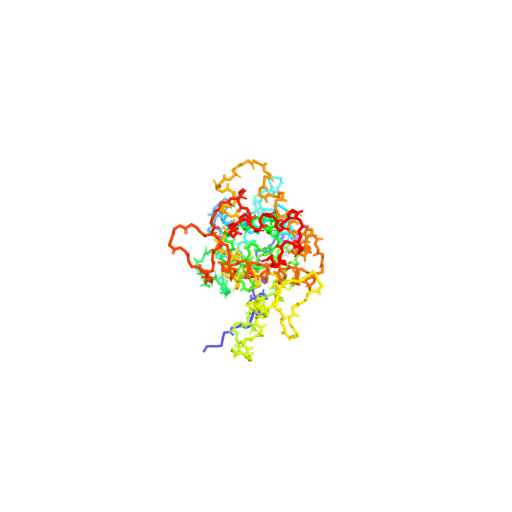.75 225 GLN A N 1
ATOM 1705 C CA . GLN A 1 225 ? 7.222 21.250 -4.368 1.00 75.75 225 GLN A CA 1
ATOM 1706 C C . GLN A 1 225 ? 5.957 20.413 -4.170 1.00 75.75 225 GLN A C 1
ATOM 1708 O O . GLN A 1 225 ? 5.857 19.264 -4.614 1.00 75.75 225 GLN A O 1
ATOM 1713 N N . GLU A 1 226 ? 4.963 21.040 -3.549 1.00 61.09 226 GLU A N 1
ATOM 1714 C CA . GLU A 1 226 ? 3.679 20.419 -3.272 1.00 61.09 226 GLU A CA 1
ATOM 1715 C C . GLU A 1 226 ? 3.062 19.829 -4.552 1.00 61.09 226 GLU A C 1
ATOM 1717 O O . GLU A 1 226 ? 2.948 20.482 -5.595 1.00 61.09 226 GLU A O 1
ATOM 1722 N N . GLY A 1 227 ? 2.707 18.546 -4.484 1.00 68.69 227 GLY A N 1
ATOM 1723 C CA . GLY A 1 227 ? 2.086 17.809 -5.581 1.00 68.69 227 GLY A CA 1
ATOM 1724 C C . GLY A 1 227 ? 3.034 17.282 -6.664 1.00 68.69 227 GLY A C 1
ATOM 1725 O O . GLY A 1 227 ? 2.570 16.516 -7.508 1.00 68.69 227 GLY A O 1
ATOM 1726 N N . TYR A 1 228 ? 4.334 17.607 -6.666 1.00 80.31 228 TYR A N 1
ATOM 1727 C CA . TYR A 1 228 ? 5.262 17.050 -7.664 1.00 80.31 228 TYR A CA 1
ATOM 1728 C C . TYR A 1 228 ? 5.385 15.515 -7.568 1.00 80.31 228 TYR A C 1
ATOM 1730 O O . TYR A 1 228 ? 5.128 14.850 -8.575 1.00 80.31 228 TYR A O 1
ATOM 1738 N N . PRO A 1 229 ? 5.637 14.913 -6.389 1.00 78.69 229 PRO A N 1
ATOM 1739 C CA . PRO A 1 229 ? 5.651 13.454 -6.260 1.00 78.69 229 PRO A CA 1
ATOM 1740 C C . PRO A 1 229 ? 4.316 12.790 -6.634 1.00 78.69 229 PRO A C 1
ATOM 1742 O O . PRO A 1 229 ? 4.302 11.746 -7.281 1.00 78.69 229 PRO A O 1
ATOM 1745 N N . LEU A 1 230 ? 3.181 13.419 -6.298 1.00 77.69 230 LEU A N 1
ATOM 1746 C CA . LEU A 1 230 ? 1.852 12.907 -6.657 1.00 77.69 230 LEU A CA 1
ATOM 1747 C C . LEU A 1 230 ? 1.649 12.880 -8.175 1.00 77.69 230 LEU A C 1
ATOM 1749 O O . LEU A 1 230 ? 1.133 11.901 -8.705 1.00 77.69 230 LEU A O 1
ATOM 1753 N N . ARG A 1 231 ? 2.124 13.902 -8.898 1.00 84.44 231 ARG A N 1
ATOM 1754 C CA . ARG A 1 231 ? 2.091 13.911 -10.368 1.00 84.44 231 ARG A CA 1
ATOM 1755 C C . ARG A 1 231 ? 2.936 12.792 -10.964 1.00 84.44 231 ARG A C 1
ATOM 1757 O O . ARG A 1 231 ? 2.509 12.206 -11.956 1.00 84.44 231 ARG A O 1
ATOM 1764 N N . ILE A 1 232 ? 4.098 12.492 -10.376 1.00 89.00 232 ILE A N 1
ATOM 1765 C CA . ILE A 1 232 ? 4.930 11.360 -10.805 1.00 89.00 232 ILE A CA 1
ATOM 1766 C C . ILE A 1 232 ? 4.197 10.039 -10.564 1.00 89.00 232 ILE A C 1
ATOM 1768 O O . ILE A 1 232 ? 4.098 9.244 -11.497 1.00 89.00 232 ILE A O 1
ATOM 1772 N N . ARG A 1 233 ? 3.597 9.825 -9.383 1.00 86.44 233 ARG A N 1
ATOM 1773 C CA . ARG A 1 233 ? 2.738 8.652 -9.137 1.00 86.44 233 ARG A CA 1
ATOM 1774 C C . ARG A 1 233 ? 1.640 8.548 -10.191 1.00 86.44 233 ARG A C 1
ATOM 1776 O O . ARG A 1 233 ? 1.501 7.506 -10.821 1.00 86.44 233 ARG A O 1
ATOM 1783 N N . ASP A 1 234 ? 0.844 9.596 -10.369 1.00 86.12 234 ASP A N 1
ATOM 1784 C CA . ASP A 1 234 ? -0.318 9.563 -11.262 1.00 86.12 234 ASP A CA 1
ATOM 1785 C C . ASP A 1 234 ? 0.110 9.343 -12.724 1.00 86.12 234 ASP A C 1
ATOM 1787 O O . ASP A 1 234 ? -0.615 8.763 -13.535 1.00 86.12 234 ASP A O 1
ATOM 1791 N N . ALA A 1 235 ? 1.308 9.800 -13.089 1.00 92.38 235 ALA A N 1
ATOM 1792 C CA . ALA A 1 235 ? 1.927 9.485 -14.366 1.00 92.38 235 ALA A CA 1
ATOM 1793 C C . ALA A 1 235 ? 2.316 7.998 -14.450 1.00 92.38 235 ALA A C 1
ATOM 1795 O O . ALA A 1 235 ? 1.895 7.340 -15.397 1.00 92.38 235 ALA A O 1
ATOM 1796 N N . LEU A 1 236 ? 2.991 7.438 -13.439 1.00 94.25 236 LEU A N 1
ATOM 1797 C CA . LEU A 1 236 ? 3.318 6.007 -13.369 1.00 94.25 236 LEU A CA 1
ATOM 1798 C C . LEU A 1 236 ? 2.066 5.124 -13.455 1.00 94.25 236 LEU A C 1
ATOM 1800 O O . LEU A 1 236 ? 2.035 4.226 -14.292 1.00 94.25 236 LEU A O 1
ATOM 1804 N N . ILE A 1 237 ? 1.011 5.431 -12.690 1.00 91.62 237 ILE A N 1
ATOM 1805 C CA . ILE A 1 237 ? -0.295 4.746 -12.742 1.00 91.62 237 ILE A CA 1
ATOM 1806 C C . ILE A 1 237 ? -0.834 4.697 -14.177 1.00 91.62 237 ILE A C 1
ATOM 1808 O O . ILE A 1 237 ? -1.270 3.654 -14.661 1.00 91.62 237 ILE A O 1
ATOM 1812 N N . ARG A 1 238 ? -0.760 5.811 -14.915 1.00 93.62 238 ARG A N 1
ATOM 1813 C CA . ARG A 1 238 ? -1.213 5.852 -16.315 1.00 93.62 238 ARG A CA 1
ATOM 1814 C C . ARG A 1 238 ? -0.368 4.988 -17.254 1.00 93.62 238 ARG A C 1
ATOM 1816 O O . ARG A 1 238 ? -0.878 4.587 -18.302 1.00 93.62 238 ARG A O 1
ATOM 1823 N N . ARG A 1 239 ? 0.897 4.716 -16.915 1.00 96.06 239 ARG A N 1
ATOM 1824 C CA . ARG A 1 239 ? 1.805 3.886 -17.724 1.00 96.06 239 ARG A CA 1
ATOM 1825 C C . ARG A 1 239 ? 1.632 2.402 -17.443 1.00 96.06 239 ARG A C 1
ATOM 1827 O O . ARG A 1 239 ? 1.400 1.649 -18.383 1.00 96.06 239 ARG A O 1
ATOM 1834 N N . VAL A 1 240 ? 1.699 2.005 -16.178 1.00 96.06 240 VAL A N 1
ATOM 1835 C CA . VAL A 1 240 ? 1.743 0.588 -15.772 1.00 96.06 240 VAL A CA 1
ATOM 1836 C C . VAL A 1 240 ? 0.361 0.007 -15.446 1.00 96.06 240 VAL A C 1
ATOM 1838 O O . VAL A 1 240 ? 0.194 -1.209 -15.377 1.00 96.06 240 VAL A O 1
ATOM 1841 N N . GLY A 1 241 ? -0.649 0.863 -15.293 1.00 94.12 241 GLY A N 1
ATOM 1842 C CA . GLY A 1 241 ? -1.968 0.504 -14.778 1.00 94.12 241 GLY A CA 1
ATOM 1843 C C . GLY A 1 241 ? -2.167 0.981 -13.339 1.00 94.12 241 GLY A C 1
ATOM 1844 O O . GLY A 1 241 ? -1.218 1.332 -12.636 1.00 94.12 241 GLY A O 1
ATOM 1845 N N . ASP A 1 242 ? -3.425 1.015 -12.906 1.00 86.94 242 ASP A N 1
ATOM 1846 C CA . ASP A 1 242 ? -3.784 1.463 -11.564 1.00 86.94 242 ASP A CA 1
ATOM 1847 C C . ASP A 1 242 ? -3.580 0.337 -10.549 1.00 86.94 242 ASP A C 1
ATOM 1849 O O . ASP A 1 242 ? -4.387 -0.583 -10.433 1.00 86.94 242 ASP A O 1
ATOM 1853 N N . PHE A 1 243 ? -2.463 0.416 -9.829 1.00 84.94 243 PHE A N 1
ATOM 1854 C CA . PHE A 1 243 ? -2.110 -0.475 -8.725 1.00 84.94 243 PHE A CA 1
ATOM 1855 C C . PHE A 1 243 ? -2.695 -0.015 -7.375 1.00 84.94 243 PHE A C 1
ATOM 1857 O O . PHE A 1 243 ? -2.382 -0.595 -6.336 1.00 84.94 243 PHE A O 1
ATOM 1864 N N . THR A 1 244 ? -3.538 1.025 -7.356 1.00 74.81 244 THR A N 1
ATOM 1865 C CA . THR A 1 244 ? -4.139 1.592 -6.138 1.00 74.81 244 THR A CA 1
ATOM 1866 C C . THR A 1 244 ? -5.546 1.056 -5.879 1.00 74.81 244 THR A C 1
ATOM 1868 O O . THR A 1 244 ? -6.177 0.478 -6.758 1.00 74.81 244 THR A O 1
ATOM 1871 N N . LYS A 1 245 ? -6.092 1.316 -4.680 1.00 63.19 245 LYS A N 1
ATOM 1872 C CA . LYS A 1 245 ? -7.466 0.936 -4.289 1.00 63.19 245 LYS A CA 1
ATOM 1873 C C . LYS A 1 245 ? -8.575 1.463 -5.210 1.00 63.19 245 LYS A C 1
ATOM 1875 O O . LYS A 1 245 ? -9.689 0.957 -5.159 1.00 63.19 245 LYS A O 1
ATOM 1880 N N . ASN A 1 246 ? -8.295 2.490 -6.014 1.00 71.75 246 ASN A N 1
ATOM 1881 C CA . ASN A 1 246 ? -9.277 3.034 -6.950 1.00 71.75 246 ASN A CA 1
ATOM 1882 C C . ASN A 1 246 ? -9.592 2.036 -8.076 1.00 71.75 246 ASN A C 1
ATOM 1884 O O . ASN A 1 246 ? -10.674 2.097 -8.658 1.00 71.75 246 ASN A O 1
ATOM 1888 N N . ASN A 1 247 ? -8.683 1.093 -8.337 1.00 74.12 247 ASN A N 1
ATOM 1889 C CA . ASN A 1 247 ? -8.935 -0.066 -9.171 1.00 74.12 247 ASN A CA 1
ATOM 1890 C C . ASN A 1 247 ? -9.540 -1.202 -8.326 1.00 74.12 247 ASN A C 1
ATOM 1892 O O . ASN A 1 247 ? -8.826 -1.771 -7.493 1.00 74.12 247 ASN A O 1
ATOM 1896 N N . PRO A 1 248 ? -10.822 -1.569 -8.520 1.00 71.56 248 PRO A N 1
ATOM 1897 C CA . PRO A 1 248 ? -11.476 -2.592 -7.707 1.00 71.56 248 PRO A CA 1
ATOM 1898 C C . PRO A 1 248 ? -10.934 -4.006 -7.963 1.00 71.56 248 PRO A C 1
ATOM 1900 O O . PRO A 1 248 ? -11.091 -4.867 -7.100 1.00 71.56 248 PRO A O 1
ATOM 1903 N N . ASP A 1 249 ? -10.274 -4.251 -9.099 1.00 78.00 249 ASP A N 1
ATOM 1904 C CA . ASP A 1 249 ? -9.759 -5.570 -9.474 1.00 78.00 249 ASP A CA 1
ATOM 1905 C C . ASP A 1 249 ? -8.369 -5.838 -8.846 1.00 78.00 249 ASP A C 1
ATOM 1907 O O . ASP A 1 249 ? -7.382 -5.217 -9.254 1.00 78.00 249 ASP A O 1
ATOM 1911 N N . PRO A 1 250 ? -8.259 -6.751 -7.857 1.00 71.44 250 PRO A N 1
ATOM 1912 C CA . PRO A 1 250 ? -6.992 -7.060 -7.192 1.00 71.44 250 PRO A CA 1
ATOM 1913 C C . PRO A 1 250 ? -5.934 -7.658 -8.121 1.00 71.44 250 PRO A C 1
ATOM 1915 O O . PRO A 1 250 ? -4.752 -7.351 -7.949 1.00 71.44 250 PRO A O 1
ATOM 1918 N N . GLU A 1 251 ? -6.335 -8.446 -9.119 1.00 81.69 251 GLU A N 1
ATOM 1919 C CA . GLU A 1 251 ? -5.404 -9.061 -10.068 1.00 81.69 251 GLU A CA 1
ATOM 1920 C C . GLU A 1 251 ? -4.817 -7.989 -10.985 1.00 81.69 251 GLU A C 1
ATOM 1922 O O . GLU A 1 251 ? -3.600 -7.907 -11.166 1.00 81.69 251 GLU A O 1
ATOM 1927 N N . SER A 1 252 ? -5.667 -7.079 -11.470 1.00 86.88 252 SER A N 1
ATOM 1928 C CA . SER A 1 252 ? -5.222 -5.931 -12.260 1.00 86.88 252 SER A CA 1
ATOM 1929 C C . SER A 1 252 ? -4.275 -5.015 -11.477 1.00 86.88 252 SER A C 1
ATOM 1931 O O . SER A 1 252 ? -3.311 -4.508 -12.063 1.00 86.88 252 SER A O 1
ATOM 1933 N N . ARG A 1 253 ? -4.502 -4.817 -10.169 1.00 86.75 253 ARG A N 1
ATOM 1934 C CA . ARG A 1 253 ? -3.569 -4.057 -9.321 1.00 86.75 253 ARG A CA 1
ATOM 1935 C C . ARG A 1 253 ? -2.213 -4.747 -9.217 1.00 86.75 253 ARG A C 1
ATOM 1937 O O . ARG A 1 253 ? -1.179 -4.086 -9.327 1.00 86.75 253 ARG A O 1
ATOM 1944 N N . ALA A 1 254 ? -2.213 -6.059 -8.996 1.00 82.50 254 ALA A N 1
ATOM 1945 C CA . ALA A 1 254 ? -0.992 -6.843 -8.864 1.00 82.50 254 ALA A CA 1
ATOM 1946 C C . ALA A 1 254 ? -0.184 -6.866 -10.170 1.00 82.50 254 ALA A C 1
ATOM 1948 O O . ALA A 1 254 ? 1.027 -6.651 -10.138 1.00 82.50 254 ALA A O 1
ATOM 1949 N N . ASP A 1 255 ? -0.843 -6.998 -11.323 1.00 93.12 255 ASP A N 1
ATOM 1950 C CA . ASP A 1 255 ? -0.186 -6.904 -12.631 1.00 93.12 255 ASP A CA 1
ATOM 1951 C C . ASP A 1 255 ? 0.402 -5.511 -12.894 1.00 93.12 255 ASP A C 1
ATOM 1953 O O . ASP A 1 255 ? 1.491 -5.383 -13.454 1.00 93.12 255 ASP A O 1
ATOM 1957 N N . ALA A 1 256 ? -0.284 -4.449 -12.465 1.00 94.56 256 ALA A N 1
ATOM 1958 C CA . ALA A 1 256 ? 0.236 -3.091 -12.575 1.00 94.56 256 ALA A CA 1
ATOM 1959 C C . ALA A 1 256 ? 1.482 -2.866 -11.700 1.00 94.56 256 ALA A C 1
ATOM 1961 O O . ALA A 1 256 ? 2.448 -2.247 -12.154 1.00 94.56 256 ALA A O 1
ATOM 1962 N N . MET A 1 257 ? 1.504 -3.401 -10.475 1.00 90.62 257 MET A N 1
ATOM 1963 C CA . MET A 1 257 ? 2.696 -3.326 -9.625 1.00 90.62 257 MET A CA 1
ATOM 1964 C C . MET A 1 257 ? 3.837 -4.199 -10.157 1.00 90.62 257 MET A C 1
ATOM 1966 O O . MET A 1 257 ? 4.989 -3.774 -10.126 1.00 90.62 257 MET A O 1
ATOM 1970 N N . TYR A 1 258 ? 3.529 -5.378 -10.704 1.00 94.31 258 TYR A N 1
ATOM 1971 C CA . TYR A 1 258 ? 4.505 -6.235 -11.380 1.00 94.31 258 TYR A CA 1
ATOM 1972 C C . TYR A 1 258 ? 5.218 -5.499 -12.518 1.00 94.31 258 TYR A C 1
ATOM 1974 O O . TYR A 1 258 ? 6.446 -5.484 -12.569 1.00 94.31 258 TYR A O 1
ATOM 1982 N N . ARG A 1 259 ? 4.462 -4.810 -13.380 1.00 96.81 259 ARG A N 1
ATOM 1983 C CA . ARG A 1 259 ? 5.025 -3.970 -14.448 1.00 96.81 259 ARG A CA 1
ATOM 1984 C C . ARG A 1 259 ? 5.947 -2.887 -13.903 1.00 96.81 259 ARG A C 1
ATOM 1986 O O . ARG A 1 259 ? 7.039 -2.680 -14.424 1.00 96.81 259 ARG A O 1
ATOM 1993 N N . LEU A 1 260 ? 5.531 -2.194 -12.842 1.00 95.44 260 LEU A N 1
ATOM 1994 C CA . LEU A 1 260 ? 6.359 -1.160 -12.221 1.00 95.44 260 LEU A CA 1
ATOM 1995 C C . LEU A 1 260 ? 7.652 -1.738 -11.628 1.00 95.44 260 LEU A C 1
ATOM 1997 O O . LEU A 1 260 ? 8.721 -1.148 -11.786 1.00 95.44 260 LEU A O 1
ATOM 2001 N N . ALA A 1 261 ? 7.562 -2.901 -10.985 1.00 93.38 261 ALA A N 1
ATOM 2002 C CA . ALA A 1 261 ? 8.700 -3.635 -10.448 1.00 93.38 261 ALA A CA 1
ATOM 2003 C C . ALA A 1 261 ? 9.677 -4.047 -11.555 1.00 93.38 261 ALA A C 1
ATOM 2005 O O . ALA A 1 261 ? 10.886 -3.854 -11.407 1.00 93.38 261 ALA A O 1
ATOM 2006 N N . HIS A 1 262 ? 9.162 -4.538 -12.684 1.00 95.25 262 HIS A N 1
ATOM 2007 C CA . HIS A 1 262 ? 9.979 -4.925 -13.829 1.00 95.25 262 HIS A CA 1
ATOM 2008 C C . HIS A 1 262 ? 10.677 -3.715 -14.466 1.00 95.25 262 HIS A C 1
ATOM 2010 O O . HIS A 1 262 ? 11.878 -3.766 -14.731 1.00 95.25 262 HIS A O 1
ATOM 2016 N N . VAL A 1 263 ? 9.982 -2.581 -14.611 1.00 96.19 263 VAL A N 1
ATOM 2017 C CA . VAL A 1 263 ? 10.587 -1.308 -15.049 1.00 96.19 263 VAL A CA 1
ATOM 2018 C C . VAL A 1 263 ? 11.702 -0.856 -14.109 1.00 96.19 263 VAL A C 1
ATOM 2020 O O . VAL A 1 263 ? 12.778 -0.476 -14.572 1.00 96.19 263 VAL A O 1
ATOM 2023 N N . ALA A 1 264 ? 11.477 -0.915 -12.796 1.00 93.81 264 ALA A N 1
ATOM 2024 C CA . ALA A 1 264 ? 12.480 -0.530 -11.811 1.00 93.81 264 ALA A CA 1
ATOM 2025 C C . ALA A 1 264 ? 13.734 -1.413 -11.899 1.00 93.81 264 ALA A C 1
ATOM 2027 O O . ALA A 1 264 ? 14.844 -0.883 -11.943 1.00 93.81 264 ALA A O 1
ATOM 2028 N N . HIS A 1 265 ? 13.564 -2.736 -12.005 1.00 92.88 265 HIS A N 1
ATOM 2029 C CA . HIS A 1 265 ? 14.675 -3.660 -12.231 1.00 92.88 265 HIS A CA 1
ATOM 2030 C C . HIS A 1 265 ? 15.393 -3.383 -13.550 1.00 92.88 265 HIS A C 1
ATOM 2032 O O . HIS A 1 265 ? 16.623 -3.348 -13.568 1.00 92.88 265 HIS A O 1
ATOM 2038 N N . PHE A 1 266 ? 14.658 -3.156 -14.638 1.00 94.06 266 PHE A N 1
ATOM 2039 C CA . PHE A 1 266 ? 15.243 -2.890 -15.950 1.00 94.06 266 PHE A CA 1
ATOM 2040 C C . PHE A 1 266 ? 16.129 -1.638 -15.935 1.00 94.06 266 PHE A C 1
ATOM 2042 O O . PHE A 1 266 ? 17.246 -1.671 -16.449 1.00 94.06 266 PHE A O 1
ATOM 2049 N N . ILE A 1 267 ? 15.674 -0.565 -15.281 1.00 94.00 267 ILE A N 1
ATOM 2050 C CA . ILE A 1 267 ? 16.445 0.674 -15.109 1.00 94.00 267 ILE A CA 1
ATOM 2051 C C . ILE A 1 267 ? 17.672 0.451 -14.208 1.00 94.00 267 ILE A C 1
ATOM 2053 O O . ILE A 1 267 ? 18.775 0.839 -14.592 1.00 94.00 267 ILE A O 1
ATOM 2057 N N . ASP A 1 268 ? 17.516 -0.202 -13.049 1.00 91.44 268 ASP A N 1
ATOM 2058 C CA . ASP A 1 268 ? 18.621 -0.481 -12.104 1.00 91.44 268 ASP A CA 1
ATOM 2059 C C . ASP A 1 268 ? 19.735 -1.334 -12.748 1.00 91.44 268 ASP A C 1
ATOM 2061 O O . ASP A 1 268 ? 20.921 -1.210 -12.425 1.00 91.44 268 ASP A O 1
ATOM 2065 N N . ASN A 1 269 ? 19.371 -2.165 -13.729 1.00 91.19 269 ASN A N 1
ATOM 2066 C CA . ASN A 1 269 ? 20.291 -3.028 -14.468 1.00 91.19 269 ASN A CA 1
ATOM 2067 C C . ASN A 1 269 ? 20.852 -2.411 -15.760 1.00 91.19 269 ASN A C 1
ATOM 2069 O O . ASN A 1 269 ? 21.705 -3.034 -16.392 1.00 91.19 269 ASN A O 1
ATOM 2073 N N . ASP A 1 270 ? 20.438 -1.209 -16.174 1.00 91.31 270 ASP A N 1
ATOM 2074 C CA . ASP A 1 270 ? 20.937 -0.599 -17.411 1.00 91.31 270 ASP A CA 1
ATOM 2075 C C . ASP A 1 270 ? 22.370 -0.054 -17.215 1.00 91.31 270 ASP A C 1
ATOM 2077 O O . ASP A 1 270 ? 22.575 0.942 -16.508 1.00 91.31 270 ASP A O 1
ATOM 2081 N N . PRO A 1 271 ? 23.409 -0.658 -17.824 1.00 89.00 271 PRO A N 1
ATOM 2082 C CA . PRO A 1 271 ? 24.788 -0.224 -17.617 1.00 89.00 271 PRO A CA 1
ATOM 2083 C C . PRO A 1 271 ? 25.083 1.154 -18.228 1.00 89.00 271 PRO A C 1
ATOM 2085 O O . PRO A 1 271 ? 26.101 1.754 -17.883 1.00 89.00 271 PRO A O 1
ATOM 2088 N N . SER A 1 272 ? 24.225 1.666 -19.116 1.00 89.69 272 SER A N 1
ATOM 2089 C CA . SER A 1 272 ? 24.396 2.980 -19.745 1.00 89.69 272 SER A CA 1
ATOM 2090 C C . SER A 1 272 ? 24.027 4.150 -18.822 1.00 89.69 272 SER A C 1
ATOM 2092 O O . SER A 1 272 ? 24.459 5.282 -19.063 1.00 89.69 272 SER A O 1
ATOM 2094 N N . LEU A 1 273 ? 23.277 3.887 -17.744 1.00 91.19 273 LEU A N 1
ATOM 2095 C CA . LEU A 1 273 ? 22.801 4.908 -16.813 1.00 91.19 273 LEU A CA 1
ATOM 2096 C C . LEU A 1 273 ? 23.818 5.240 -15.710 1.00 91.19 273 LEU A C 1
ATOM 2098 O O . LEU A 1 273 ? 24.548 4.399 -15.178 1.00 91.19 273 LEU A O 1
ATOM 2102 N N . ARG A 1 274 ? 23.838 6.518 -15.335 1.00 89.31 274 ARG A N 1
ATOM 2103 C CA . ARG A 1 274 ? 24.653 7.112 -14.270 1.00 89.31 274 ARG A CA 1
ATOM 2104 C C . ARG A 1 274 ? 23.932 7.018 -12.925 1.00 89.31 274 ARG A C 1
ATOM 2106 O O . ARG A 1 274 ? 22.730 7.229 -12.841 1.00 89.31 274 ARG A O 1
ATOM 2113 N N . ARG A 1 275 ? 24.684 6.785 -11.846 1.00 76.44 275 ARG A N 1
ATOM 2114 C CA . ARG A 1 275 ? 24.104 6.429 -10.533 1.00 76.44 275 ARG A CA 1
ATOM 2115 C C . ARG A 1 275 ? 24.570 7.307 -9.360 1.00 76.44 275 ARG A C 1
ATOM 2117 O O . ARG A 1 275 ? 24.089 7.162 -8.241 1.00 76.44 275 ARG A O 1
ATOM 2124 N N . GLY A 1 276 ? 25.480 8.255 -9.610 1.00 67.69 276 GLY A N 1
ATOM 2125 C CA . GLY A 1 276 ? 26.233 8.966 -8.563 1.00 67.69 276 GLY A CA 1
ATOM 2126 C C . GLY A 1 276 ? 27.460 8.169 -8.089 1.00 67.69 276 GLY A C 1
ATOM 2127 O O . GLY A 1 276 ? 27.669 7.035 -8.518 1.00 67.69 276 GLY A O 1
ATOM 2128 N N . GLN A 1 277 ? 28.324 8.766 -7.259 1.00 55.38 277 GLN A N 1
ATOM 2129 C CA . GLN A 1 277 ? 29.575 8.111 -6.845 1.00 55.38 277 GLN A CA 1
ATOM 2130 C C . GLN A 1 277 ? 29.307 6.850 -6.000 1.00 55.38 277 GLN A C 1
ATOM 2132 O O . GLN A 1 277 ? 28.465 6.858 -5.106 1.00 55.38 277 GLN A O 1
ATOM 2137 N N . SER A 1 278 ? 30.052 5.778 -6.292 1.00 55.91 278 SER A N 1
ATOM 2138 C CA . SER A 1 278 ? 30.084 4.491 -5.570 1.00 55.91 278 SER A CA 1
ATOM 2139 C C . SER A 1 278 ? 28.890 3.534 -5.729 1.00 55.91 278 SER A C 1
ATOM 2141 O O . SER A 1 278 ? 28.927 2.457 -5.133 1.00 55.91 278 SER A O 1
ATOM 2143 N N . ARG A 1 279 ? 27.873 3.843 -6.547 1.00 65.19 279 ARG A N 1
ATOM 2144 C CA . ARG A 1 279 ? 26.773 2.902 -6.849 1.00 65.19 279 ARG A CA 1
ATOM 2145 C C . ARG A 1 279 ? 27.042 2.117 -8.139 1.00 65.19 279 ARG A C 1
ATOM 2147 O O . ARG A 1 279 ? 27.456 2.690 -9.147 1.00 65.19 279 ARG A O 1
ATOM 2154 N N . ARG A 1 280 ? 26.834 0.801 -8.086 1.00 65.88 280 ARG A N 1
ATOM 2155 C CA . ARG A 1 280 ? 26.924 -0.121 -9.232 1.00 65.88 280 ARG A CA 1
ATOM 2156 C C . ARG A 1 280 ? 25.528 -0.303 -9.851 1.00 65.88 280 ARG A C 1
ATOM 2158 O O . ARG A 1 280 ? 24.559 0.041 -9.175 1.00 65.88 280 ARG A O 1
ATOM 2165 N N . PRO A 1 281 ? 25.411 -0.843 -11.081 1.00 70.62 281 PRO A N 1
ATOM 2166 C CA . PRO A 1 281 ? 24.187 -1.543 -11.481 1.00 70.62 281 PRO A CA 1
ATOM 2167 C C . PRO A 1 281 ? 23.730 -2.507 -10.387 1.00 70.62 281 PRO A C 1
ATOM 2169 O O . PRO A 1 281 ? 24.531 -2.819 -9.501 1.00 70.62 281 PRO A O 1
ATOM 2172 N N . GLU A 1 282 ? 22.489 -2.992 -10.462 1.00 68.81 282 GLU A N 1
ATOM 2173 C CA . GLU A 1 282 ? 21.979 -4.070 -9.590 1.00 68.81 282 GLU A CA 1
ATOM 2174 C C . GLU A 1 282 ? 22.080 -3.748 -8.081 1.00 68.81 282 GLU A C 1
ATOM 2176 O O . GLU A 1 282 ? 22.125 -4.636 -7.229 1.00 68.81 282 GLU A O 1
ATOM 2181 N N . SER A 1 283 ? 22.137 -2.458 -7.725 1.00 71.50 283 SER A N 1
ATOM 2182 C CA . SER A 1 283 ? 22.326 -2.027 -6.335 1.00 71.50 283 SER A CA 1
ATOM 2183 C C . SER A 1 283 ? 21.059 -2.158 -5.495 1.00 71.50 283 SER A C 1
ATOM 2185 O O . SER A 1 283 ? 21.116 -2.027 -4.268 1.00 71.50 283 SER A O 1
ATOM 2187 N N . GLY A 1 284 ? 19.914 -2.383 -6.146 1.00 75.44 284 GLY A N 1
ATOM 2188 C CA . GLY A 1 284 ? 18.616 -2.386 -5.492 1.00 75.44 284 GLY A CA 1
ATOM 2189 C C . GLY A 1 284 ? 18.132 -0.982 -5.122 1.00 75.44 284 GLY A C 1
ATOM 2190 O O . GLY A 1 284 ? 17.197 -0.868 -4.336 1.00 75.44 284 GLY A O 1
ATOM 2191 N N . ARG A 1 285 ? 18.763 0.090 -5.635 1.00 81.81 285 ARG A N 1
ATOM 2192 C CA . ARG A 1 285 ? 18.379 1.492 -5.391 1.00 81.81 285 ARG A CA 1
ATOM 2193 C C . ARG A 1 285 ? 18.696 2.367 -6.600 1.00 81.81 285 ARG A C 1
ATOM 2195 O O . ARG A 1 285 ? 19.863 2.569 -6.924 1.00 81.81 285 ARG A O 1
ATOM 2202 N N . LEU A 1 286 ? 17.677 3.024 -7.151 1.00 86.00 286 LEU A N 1
ATOM 2203 C CA . LEU A 1 286 ? 17.879 3.997 -8.226 1.00 86.00 286 LEU A CA 1
ATOM 2204 C C . LEU A 1 286 ? 18.698 5.199 -7.725 1.00 86.00 286 LEU A C 1
ATOM 2206 O O . LEU A 1 286 ? 18.447 5.725 -6.639 1.00 86.00 286 LEU A O 1
ATOM 2210 N N . GLY A 1 287 ? 19.689 5.633 -8.502 1.00 84.69 287 GLY A N 1
ATOM 2211 C CA . GLY A 1 287 ? 20.550 6.778 -8.208 1.00 84.69 287 GLY A CA 1
ATOM 2212 C C . GLY A 1 287 ? 20.571 7.868 -9.288 1.00 84.69 287 GLY A C 1
ATOM 2213 O O . GLY A 1 287 ? 19.947 7.777 -10.344 1.00 84.69 287 GLY A O 1
ATOM 2214 N N . GLY A 1 288 ? 21.342 8.926 -9.016 1.00 86.00 288 GLY A N 1
ATOM 2215 C CA . GLY A 1 288 ? 21.549 10.068 -9.918 1.00 86.00 288 GLY A CA 1
ATOM 2216 C C . GLY A 1 288 ? 20.534 11.205 -9.756 1.00 86.00 288 GLY A C 1
ATOM 2217 O O . GLY A 1 288 ? 20.058 11.407 -8.647 1.00 86.00 288 GLY A O 1
ATOM 2218 N N . LEU A 1 289 ? 20.304 12.026 -10.785 1.00 86.25 289 LEU A N 1
ATOM 2219 C CA . LEU A 1 289 ? 19.616 13.328 -10.709 1.00 86.25 289 LEU A CA 1
ATOM 2220 C C . LEU A 1 289 ? 18.223 13.265 -11.355 1.00 86.25 289 LEU A C 1
ATOM 2222 O O . LEU A 1 289 ? 18.056 12.642 -12.395 1.00 86.25 289 LEU A O 1
ATOM 2226 N N . LEU A 1 290 ? 17.231 13.942 -10.764 1.00 85.06 290 LEU A N 1
ATOM 2227 C CA . LEU A 1 290 ? 15.835 13.906 -11.234 1.00 85.06 290 LEU A CA 1
ATOM 2228 C C . LEU A 1 290 ? 15.650 14.402 -12.672 1.00 85.06 290 LEU A C 1
ATOM 2230 O O . LEU A 1 290 ? 14.779 13.915 -13.385 1.00 85.06 290 LEU A O 1
ATOM 2234 N N . ASP A 1 291 ? 16.443 15.387 -13.073 1.00 87.31 291 ASP A N 1
ATOM 2235 C CA . ASP A 1 291 ? 16.353 16.111 -14.338 1.00 87.31 291 ASP A CA 1
ATOM 2236 C C . ASP A 1 291 ? 17.345 15.614 -15.404 1.00 87.31 291 ASP A C 1
ATOM 2238 O O . ASP A 1 291 ? 17.336 16.118 -16.527 1.00 87.31 291 ASP A O 1
ATOM 2242 N N . ASP A 1 292 ? 18.172 14.607 -15.090 1.00 90.94 292 ASP A N 1
ATOM 2243 C CA . ASP A 1 292 ? 19.088 13.976 -16.048 1.00 90.94 292 ASP A CA 1
ATOM 2244 C C . ASP A 1 292 ? 18.570 12.580 -16.450 1.00 90.94 292 ASP A C 1
ATOM 2246 O O . ASP A 1 292 ? 18.771 11.620 -15.693 1.00 90.94 292 ASP A O 1
ATOM 2250 N N . PRO A 1 293 ? 17.967 12.409 -17.647 1.00 91.25 293 PRO A N 1
ATOM 2251 C CA . PRO A 1 293 ? 17.463 11.113 -18.116 1.00 91.25 293 PRO A CA 1
ATOM 2252 C C . PRO A 1 293 ? 18.577 10.082 -18.350 1.00 91.25 293 PRO A C 1
ATOM 2254 O O . PRO A 1 293 ? 18.299 8.904 -18.558 1.00 91.25 293 PRO A O 1
ATOM 2257 N N . LYS A 1 294 ? 19.854 10.489 -18.290 1.00 91.88 294 LYS A N 1
ATOM 2258 C CA . LYS A 1 294 ? 21.001 9.570 -18.296 1.00 91.88 294 LYS A CA 1
ATOM 2259 C C . LYS A 1 294 ? 21.283 8.978 -16.920 1.00 91.88 294 LYS A C 1
ATOM 2261 O O . LYS A 1 294 ? 22.301 8.310 -16.764 1.00 91.88 294 LYS A O 1
ATOM 2266 N N . THR A 1 295 ? 20.448 9.241 -15.920 1.00 92.31 295 THR A N 1
ATOM 2267 C CA . THR A 1 295 ? 20.534 8.634 -14.591 1.00 92.31 295 THR A CA 1
ATOM 2268 C C . THR A 1 295 ? 19.345 7.732 -14.310 1.00 92.31 295 THR A C 1
ATOM 2270 O O . THR A 1 295 ? 18.306 7.896 -14.931 1.00 92.31 295 THR A O 1
ATOM 2273 N N . GLU A 1 296 ? 19.461 6.796 -13.372 1.00 92.69 296 GLU A N 1
ATOM 2274 C CA . GLU A 1 296 ? 18.370 5.858 -13.061 1.00 92.69 296 GLU A CA 1
ATOM 2275 C C . GLU A 1 296 ? 17.104 6.565 -12.569 1.00 92.69 296 GLU A C 1
ATOM 2277 O O . GLU A 1 296 ? 16.004 6.285 -13.046 1.00 92.69 296 GLU A O 1
ATOM 2282 N N . ILE A 1 297 ? 17.249 7.529 -11.655 1.00 91.00 297 ILE A N 1
ATOM 2283 C CA . ILE A 1 297 ? 16.110 8.313 -11.167 1.00 91.00 297 ILE A CA 1
ATOM 2284 C C . ILE A 1 297 ? 15.521 9.169 -12.288 1.00 91.00 297 ILE A C 1
ATOM 2286 O O . ILE A 1 297 ? 14.305 9.158 -12.483 1.00 91.00 297 ILE A O 1
ATOM 2290 N N . GLY A 1 298 ? 16.354 9.887 -13.046 1.00 93.00 298 GLY A N 1
ATOM 2291 C CA . GLY A 1 298 ? 15.864 10.689 -14.164 1.00 93.00 298 GLY A CA 1
ATOM 2292 C C . GLY A 1 298 ? 15.196 9.833 -15.240 1.00 93.00 298 GLY A C 1
ATOM 2293 O O . GLY A 1 298 ? 14.187 10.245 -15.806 1.00 93.00 298 GLY A O 1
ATOM 2294 N N . LYS A 1 299 ? 15.671 8.601 -15.456 1.00 95.00 299 LYS A N 1
ATOM 2295 C CA . LYS A 1 299 ? 15.057 7.639 -16.374 1.00 95.00 299 LYS A CA 1
ATOM 2296 C C . LYS A 1 299 ? 13.699 7.147 -15.881 1.00 95.00 299 LYS A C 1
ATOM 2298 O O . LYS A 1 299 ? 12.775 7.043 -16.679 1.00 95.00 299 LYS A O 1
ATOM 2303 N N . MET A 1 300 ? 13.540 6.904 -14.579 1.00 94.50 300 MET A N 1
ATOM 2304 C CA . MET A 1 300 ? 12.241 6.571 -13.977 1.00 94.50 300 MET A CA 1
ATOM 2305 C C . MET A 1 300 ? 11.245 7.739 -14.098 1.00 94.50 300 MET A C 1
ATOM 2307 O O . MET A 1 300 ? 10.071 7.537 -14.415 1.00 94.50 300 MET A O 1
ATOM 2311 N N . VAL A 1 301 ? 11.710 8.979 -13.909 1.00 93.25 301 VAL A N 1
ATOM 2312 C CA . VAL A 1 301 ? 10.895 10.187 -14.127 1.00 93.25 301 VAL A CA 1
ATOM 2313 C C . VAL A 1 301 ? 10.511 10.332 -15.604 1.00 93.25 301 VAL A C 1
ATOM 2315 O O . VAL A 1 301 ? 9.341 10.575 -15.907 1.00 93.25 301 VAL A O 1
ATOM 2318 N N . GLU A 1 302 ? 11.451 10.124 -16.526 1.00 95.25 302 GLU A N 1
ATOM 2319 C CA . GLU A 1 302 ? 11.207 10.133 -17.974 1.00 95.25 302 GLU A CA 1
ATOM 2320 C C . GLU A 1 302 ? 10.213 9.036 -18.392 1.00 95.25 302 GLU A C 1
ATOM 2322 O O . GLU A 1 302 ? 9.293 9.289 -19.172 1.00 95.25 302 GLU A O 1
ATOM 2327 N N . PHE A 1 303 ? 10.333 7.837 -17.820 1.00 96.25 303 PHE A N 1
ATOM 2328 C CA . PHE A 1 303 ? 9.375 6.753 -18.020 1.00 96.25 303 PHE A CA 1
ATOM 2329 C C . PHE A 1 303 ? 7.970 7.156 -17.568 1.00 96.25 303 PHE A C 1
ATOM 2331 O O . PHE A 1 303 ? 7.007 6.924 -18.298 1.00 96.25 303 PHE A O 1
ATOM 2338 N N . SER A 1 304 ? 7.832 7.811 -16.409 1.00 94.38 304 SER A N 1
ATOM 2339 C CA . SER A 1 304 ? 6.519 8.262 -15.931 1.00 94.38 304 SER A CA 1
ATOM 2340 C C . SER A 1 304 ? 5.830 9.188 -16.947 1.00 94.38 304 SER A C 1
ATOM 2342 O O . SER A 1 304 ? 4.632 9.050 -17.220 1.00 94.38 304 SER A O 1
ATOM 2344 N N . SER A 1 305 ? 6.589 10.093 -17.574 1.00 92.50 305 SER A N 1
ATOM 2345 C CA . SER A 1 305 ? 6.053 11.093 -18.497 1.00 92.50 305 SER A CA 1
ATOM 2346 C C . SER A 1 305 ? 5.855 10.572 -19.915 1.00 92.50 305 SER A C 1
ATOM 2348 O O . SER A 1 305 ? 4.889 10.989 -20.552 1.00 92.50 305 SER A O 1
ATOM 2350 N N . SER A 1 306 ? 6.691 9.650 -20.387 1.00 93.69 306 SER A N 1
ATOM 2351 C CA . SER A 1 306 ? 6.711 9.212 -21.790 1.00 93.69 306 SER A CA 1
ATOM 2352 C C . SER A 1 306 ? 6.104 7.815 -21.943 1.00 93.69 306 SER A C 1
ATOM 2354 O O . SER A 1 306 ? 5.070 7.667 -22.592 1.00 93.69 306 SER A O 1
ATOM 2356 N N . GLY A 1 307 ? 6.585 6.838 -21.175 1.00 94.44 307 GLY A N 1
ATOM 2357 C CA . GLY A 1 307 ? 6.102 5.458 -21.201 1.00 94.44 307 GLY A CA 1
ATOM 2358 C C . GLY A 1 307 ? 7.178 4.472 -21.639 1.00 94.44 307 GLY A C 1
ATOM 2359 O O . GLY A 1 307 ? 8.369 4.751 -21.561 1.00 94.44 307 GLY A O 1
ATOM 2360 N N . TYR A 1 308 ? 6.763 3.279 -22.060 1.00 95.44 308 TYR A N 1
ATOM 2361 C CA . TYR A 1 308 ? 7.665 2.154 -22.331 1.00 95.44 308 TYR A CA 1
ATOM 2362 C C . TYR A 1 308 ? 8.656 2.405 -23.471 1.00 95.44 308 TYR A C 1
ATOM 2364 O O . TYR A 1 308 ? 9.721 1.793 -23.500 1.00 95.44 308 TYR A O 1
ATOM 2372 N N . GLU A 1 309 ? 8.362 3.327 -24.385 1.00 92.75 309 GLU A N 1
ATOM 2373 C CA . GLU A 1 309 ? 9.239 3.654 -25.504 1.00 92.75 309 GLU A CA 1
ATOM 2374 C C . GLU A 1 309 ? 10.610 4.175 -25.062 1.00 92.75 309 GLU A C 1
ATOM 2376 O O . GLU A 1 309 ? 11.587 3.973 -25.782 1.00 92.75 309 GLU A O 1
ATOM 2381 N N . VAL A 1 310 ? 10.717 4.772 -23.868 1.00 93.00 310 VAL A N 1
ATOM 2382 C CA . VAL A 1 310 ? 12.006 5.272 -23.367 1.00 93.00 310 VAL A CA 1
ATOM 2383 C C . VAL A 1 310 ? 12.908 4.160 -22.843 1.00 93.00 310 VAL A C 1
ATOM 2385 O O . VAL A 1 310 ? 14.089 4.407 -22.613 1.00 93.00 310 VAL A O 1
ATOM 2388 N N . LEU A 1 311 ? 12.377 2.951 -22.650 1.00 91.81 311 LEU A N 1
ATOM 2389 C CA . LEU A 1 311 ? 13.121 1.786 -22.161 1.00 91.81 311 LEU A CA 1
ATOM 2390 C C . LEU A 1 311 ? 13.757 0.981 -23.302 1.00 91.81 311 LEU A C 1
ATOM 2392 O O . LEU A 1 311 ? 14.573 0.092 -23.061 1.00 91.81 311 LEU A O 1
ATOM 2396 N N . ASN A 1 312 ? 13.427 1.304 -24.553 1.00 81.31 312 ASN A N 1
ATOM 2397 C CA . ASN A 1 312 ? 14.108 0.730 -25.702 1.00 81.31 312 ASN A CA 1
ATOM 2398 C C . ASN A 1 312 ? 15.515 1.331 -25.788 1.00 81.31 312 ASN A C 1
ATOM 2400 O O . ASN A 1 312 ? 15.676 2.541 -25.935 1.00 81.31 312 ASN A O 1
ATOM 2404 N N . LYS A 1 313 ? 16.530 0.472 -25.652 1.00 59.62 313 LYS A N 1
ATOM 2405 C CA . LYS A 1 313 ? 17.945 0.855 -25.718 1.00 59.62 313 LYS A CA 1
ATOM 2406 C C . LYS A 1 313 ? 18.228 1.608 -27.025 1.00 59.62 313 LYS A C 1
ATOM 2408 O O . LYS A 1 313 ? 17.895 1.104 -28.097 1.00 59.62 313 LYS A O 1
ATOM 2413 N N . SER A 1 314 ? 18.859 2.776 -26.911 1.00 43.50 314 SER A N 1
ATOM 2414 C CA . SER A 1 314 ? 19.573 3.431 -28.017 1.00 43.50 314 SER A CA 1
ATOM 2415 C C . SER A 1 314 ? 20.950 2.809 -28.204 1.00 43.50 314 SER A C 1
ATOM 2417 O O . SER A 1 314 ? 21.574 2.465 -27.173 1.00 43.50 314 SER A O 1
#

Sequence (314 aa):
MTIPSVSTQISSLIQNLPVTERTPSKVAPGSKQPISVQGERVDQRSVSEITAGPLFKNLDYILNPEDLKAFKTHTGEWDDYRLPPDVQKANALKAEAVLRFIDRQGGADSTAGNGKIDGEQHIVPMLLNPESEYFSFEGSEARLVLAFARGGYPALMDAANDAAQKKNAPLGTEPAVRGEANVSSPPSREETRPAGDQRSAADIFDGNPILNAGFMQEIMDRNPQEGYPLRIRDALIRRVGDFTKNNPDPESRADAMYRLAHVAHFIDNDPSLRRGQSRRPESGRLGGLLDDPKTEIGKMVEFSSSGYEVLNKS